Protein 9GFI (pdb70)

Solvent-accessible surface area: 11706 Å² total

B-factor: mean 52.16, std 15.86, range [26.27, 102.54]

Nearest PDB structures (foldseek):
  3a9e-assembly1_B  TM=9.955E-01  e=7.972E-33  Homo sapiens
  4jyi-assembly1_A  TM=9.978E-01  e=1.926E-31  Homo sapiens
  4dm6-assembly2_B  TM=9.983E-01  e=6.210E-31  Homo sapiens
  5m24-assembly1_A  TM=9.907E-01  e=6.820E-31  Homo sapiens
  1fcx-assembly1_A  TM=9.911E-01  e=6.767E-30  Homo sapiens

Organism: Homo sapiens (NCBI:txid9606)

Structure (mmCIF, N/CA/C/O backbone):
data_9GFI
#
_entry.id   9GFI
#
_cell.length_a   87.51
_cell.length_b   62.06
_cell.length_c   49.35
_cell.angle_alpha   90
_cell.angle_beta   105.57
_cell.angle_gamma   90
#
_symmetry.space_group_name_H-M   'C 1 2 1'
#
loop_
_entity.id
_entity.type
_entity.pdbx_description
1 polymer 'Retinoic acid receptor alpha'
2 polymer 'Stapled peptide-like ligand'
3 non-polymer '4-{[(5,5,8,8-tetramethyl-5,6,7,8-tetrahydronaphthalen-2-yl)carbonyl]amino}benzoic acid'
4 water water
#
loop_
_atom_site.group_PDB
_atom_site.id
_atom_site.type_symbol
_atom_site.label_atom_id
_atom_site.label_alt_id
_atom_site.label_comp_id
_atom_site.label_asym_id
_atom_site.label_entity_id
_atom_site.label_seq_id
_atom_site.pdbx_PDB_ins_code
_atom_site.Cartn_x
_atom_site.Cartn_y
_atom_site.Cartn_z
_atom_site.occupancy
_atom_site.B_iso_or_equiv
_atom_site.auth_seq_id
_atom_site.auth_comp_id
_atom_site.auth_asym_id
_atom_site.auth_atom_id
_atom_site.pdbx_PDB_model_num
ATOM 1 N N . LEU A 1 1 ? 30.775 26.167 14.249 1 82.01 180 LEU A N 1
ATOM 2 C CA . LEU A 1 1 ? 30.879 27.482 14.877 1 82.54 180 LEU A CA 1
ATOM 3 C C . LEU A 1 1 ? 29.539 28.015 15.381 1 82.57 180 LEU A C 1
ATOM 4 O O . LEU A 1 1 ? 29.504 28.766 16.353 1 82.79 180 LEU A O 1
ATOM 9 N N . THR A 1 2 ? 28.439 27.627 14.736 1 82.15 181 THR A N 1
ATOM 10 C CA . THR A 1 2 ? 27.098 28.043 15.168 1 82.17 181 THR A CA 1
ATOM 11 C C . THR A 1 2 ? 26.744 27.272 16.468 1 82.01 181 THR A C 1
ATOM 12 O O . THR A 1 2 ? 27.176 26.13 16.641 1 82.42 181 THR A O 1
ATOM 16 N N . PRO A 1 3 ? 26.01 27.892 17.415 1 81.19 182 PRO A N 1
ATOM 17 C CA . PRO A 1 3 ? 25.702 27.193 18.676 1 80.14 182 PRO A CA 1
ATOM 18 C C . PRO A 1 3 ? 24.924 25.887 18.527 1 78.52 182 PRO A C 1
ATOM 19 O O . PRO A 1 3 ? 25.256 24.918 19.201 1 78.61 182 PRO A O 1
ATOM 23 N N . GLU A 1 4 ? 23.911 25.85 17.647 1 76.85 183 GLU A N 1
ATOM 24 C CA . GLU A 1 4 ? 23.097 24.649 17.44 1 75.62 183 GLU A CA 1
ATOM 25 C C . GLU A 1 4 ? 23.868 23.55 16.715 1 73.47 183 GLU A C 1
ATOM 26 O O . GLU A 1 4 ? 23.672 22.372 16.996 1 73.56 183 GLU A O 1
ATOM 32 N N . VAL A 1 5 ? 24.732 23.936 15.775 1 71.42 184 VAL A N 1
ATOM 33 C CA . VAL A 1 5 ? 25.527 22.99 15.008 1 69.83 184 VAL A CA 1
ATOM 34 C C . VAL A 1 5 ? 26.571 22.319 15.904 1 68.32 184 VAL A C 1
ATOM 35 O O . VAL A 1 5 ? 26.723 21.1 15.86 1 68.59 184 VAL A O 1
ATOM 39 N N . GLY A 1 6 ? 27.241 23.105 16.732 1 66.62 185 GLY A N 1
ATOM 40 C CA . GLY A 1 6 ? 28.249 22.588 17.646 1 65.64 185 GLY A CA 1
ATOM 41 C C . GLY A 1 6 ? 27.711 21.558 18.62 1 64.49 185 GLY A C 1
ATOM 42 O O . GLY A 1 6 ? 28.393 20.582 18.931 1 64.77 185 GLY A O 1
ATOM 43 N N . GLU A 1 7 ? 26.478 21.757 19.098 1 63.18 186 GLU A N 1
ATOM 44 C CA . GLU A 1 7 ? 25.847 20.83 20.029 1 62.44 186 GLU A CA 1
ATOM 45 C C . GLU A 1 7 ? 25.474 19.535 19.325 1 60.6 186 GLU A C 1
ATOM 46 O O . GLU A 1 7 ? 25.587 18.468 19.927 1 60.51 186 GLU A O 1
ATOM 52 N N . LEU A 1 8 ? 24.986 19.624 18.067 1 58.83 187 LEU A N 1
ATOM 53 C CA . LEU A 1 8 ? 24.586 18.433 17.318 1 57.3 187 LEU A CA 1
ATOM 54 C C . LEU A 1 8 ? 25.8 17.563 17.05 1 56.02 187 LEU A C 1
ATOM 55 O O . LEU A 1 8 ? 25.743 16.36 17.282 1 55.69 187 LEU A O 1
ATOM 60 N N . ILE A 1 9 ? 26.912 18.192 16.633 1 55.14 188 ILE A N 1
ATOM 61 C CA . ILE A 1 9 ? 28.191 17.541 16.371 1 54.83 188 ILE A CA 1
ATOM 62 C C . ILE A 1 9 ? 28.709 16.853 17.634 1 53.59 188 ILE A C 1
ATOM 63 O O . ILE A 1 9 ? 29.121 15.698 17.578 1 53.52 188 ILE A O 1
ATOM 68 N N . GLU A 1 10 ? 28.668 17.555 18.766 1 52.64 189 GLU A N 1
ATOM 69 C CA . GLU A 1 10 ? 29.123 17.018 20.044 1 52.49 189 GLU A CA 1
ATOM 70 C C . GLU A 1 10 ? 28.309 15.798 20.47 1 50.5 189 GLU A C 1
ATOM 71 O O . GLU A 1 10 ? 28.881 14.818 20.94 1 50.54 189 GLU A O 1
ATOM 77 N N . LYS A 1 11 ? 26.989 15.859 20.298 1 48.82 190 LYS A N 1
ATOM 78 C CA . LYS A 1 11 ? 26.077 14.774 20.631 1 47.83 190 LYS A CA 1
ATOM 79 C C . LYS A 1 11 ? 26.321 13.521 19.788 1 46.29 190 LYS A C 1
ATOM 80 O O . LYS A 1 11 ? 26.284 12.417 20.324 1 46.23 190 LYS A O 1
ATOM 86 N N . VAL A 1 12 ? 26.534 13.683 18.481 1 45.02 191 VAL A N 1
ATOM 87 C CA . VAL A 1 12 ? 26.744 12.555 17.599 1 44.88 191 VAL A CA 1
ATOM 88 C C . VAL A 1 12 ? 28.147 11.968 17.781 1 45.13 191 VAL A C 1
ATOM 89 O O . VAL A 1 12 ? 28.301 10.744 17.828 1 44.77 191 VAL A O 1
ATOM 93 N N . ARG A 1 13 ? 29.166 12.824 17.985 1 45.28 192 ARG A N 1
ATOM 94 C CA . ARG A 1 13 ? 30.531 12.339 18.219 1 45.84 192 ARG A CA 1
ATOM 95 C C . ARG A 1 13 ? 30.557 11.501 19.504 1 45.93 192 ARG A C 1
ATOM 96 O O . ARG A 1 13 ? 31.077 10.398 19.495 1 45.98 192 ARG A O 1
ATOM 104 N N . LYS A 1 14 ? 29.897 11.994 20.554 1 45.81 193 LYS A N 1
ATOM 105 C CA . LYS A 1 14 ? 29.774 11.345 21.859 1 46 193 LYS A CA 1
ATOM 106 C C . LYS A 1 14 ? 28.999 10.04 21.739 1 44.11 193 LYS A C 1
ATOM 107 O O . LYS A 1 14 ? 29.396 9.046 22.327 1 44.27 193 LYS A O 1
ATOM 113 N N . ALA A 1 15 ? 27.925 10.028 20.95 1 42.54 194 ALA A N 1
ATOM 114 C CA . ALA A 1 15 ? 27.131 8.809 20.745 1 41.55 194 ALA A CA 1
ATOM 115 C C . ALA A 1 15 ? 27.992 7.697 20.096 1 40.11 194 ALA A C 1
ATOM 116 O O . ALA A 1 15 ? 27.914 6.539 20.505 1 40.25 194 ALA A O 1
ATOM 118 N N . HIS A 1 16 ? 28.789 8.055 19.085 1 38.24 195 HIS A N 1
ATOM 119 C CA . HIS A 1 16 ? 29.632 7.109 18.385 1 37.72 195 HIS A CA 1
ATOM 120 C C . HIS A 1 16 ? 30.761 6.633 19.3 1 38.21 195 HIS A C 1
ATOM 121 O O . HIS A 1 16 ? 30.942 5.438 19.48 1 38.24 195 HIS A O 1
ATOM 128 N N . GLN A 1 17 ? 31.486 7.566 19.899 1 38.25 196 GLN A N 1
ATOM 129 C CA . GLN A 1 17 ? 32.593 7.281 20.779 1 39.48 196 GLN A CA 1
ATOM 130 C C . GLN A 1 17 ? 32.183 6.364 21.937 1 38.42 196 GLN A C 1
ATOM 131 O O . GLN A 1 17 ? 32.862 5.379 22.188 1 38.93 196 GLN A O 1
ATOM 137 N N . GLU A 1 18 ? 31.033 6.612 22.554 1 37.51 197 GLU A N 1
ATOM 138 C CA . GLU A 1 18 ? 30.576 5.812 23.691 1 37.59 197 GLU A CA 1
ATOM 139 C C . GLU A 1 18 ? 29.995 4.453 23.335 1 36.85 197 GLU A C 1
ATOM 140 O O . GLU A 1 18 ? 29.752 3.653 24.233 1 37.29 197 GLU A O 1
ATOM 146 N N . THR A 1 19 ? 29.785 4.168 22.046 1 35.36 198 THR A N 1
ATOM 147 C CA . THR A 1 19 ? 29.314 2.853 21.626 1 34.2 198 THR A CA 1
ATOM 148 C C . THR A 1 19 ? 30.34 2.153 20.709 1 33.08 198 THR A C 1
ATOM 149 O O . THR A 1 19 ? 30.035 1.099 20.173 1 32.56 198 THR A O 1
ATOM 153 N N . PHE A 1 20 ? 31.529 2.729 20.504 1 33.34 199 PHE A N 1
ATOM 154 C CA . PHE A 1 20 ? 32.506 2.181 19.57 1 33.65 199 PHE A CA 1
ATOM 155 C C . PHE A 1 20 ? 33.909 2.282 20.106 1 34.39 199 PHE A C 1
ATOM 156 O O . PHE A 1 20 ? 34.485 3.362 20.034 1 35.35 199 PHE A O 1
ATOM 164 N N . PRO A 1 21 ? 34.515 1.184 20.607 1 34.21 200 PRO A N 1
ATOM 165 C CA . PRO A 1 21 ? 35.924 1.275 21.033 1 34.82 200 PRO A CA 1
ATOM 166 C C . PRO A 1 21 ? 36.857 1.389 19.818 1 35.46 200 PRO A C 1
ATOM 167 O O . PRO A 1 21 ? 36.624 0.743 18.794 1 36.33 200 PRO A O 1
ATOM 171 N N . ALA A 1 22 ? 37.856 2.273 19.884 1 35.33 201 ALA A N 1
ATOM 172 C CA . ALA A 1 22 ? 38.776 2.467 18.759 1 35.5 201 ALA A CA 1
ATOM 173 C C . ALA A 1 22 ? 39.82 1.356 18.707 1 35.73 201 ALA A C 1
ATOM 174 O O . ALA A 1 22 ? 40.133 0.757 19.725 1 35.25 201 ALA A O 1
ATOM 176 N N . LEU A 1 23 ? 40.373 1.089 17.518 1 36.28 202 LEU A N 1
ATOM 177 C CA . LEU A 1 23 ? 41.422 0.09 17.303 1 37.35 202 LEU A CA 1
ATOM 178 C C . LEU A 1 23 ? 42.602 0.288 18.298 1 37.66 202 LEU A C 1
ATOM 179 O O . LEU A 1 23 ? 43.059 -0.675 18.907 1 37.93 202 LEU A O 1
ATOM 184 N N . CYS A 1 24 ? 43.006 1.54 18.534 1 37.68 203 CYS A N 1
ATOM 185 C CA . CYS A 1 24 ? 44.11 1.867 19.447 1 38.07 203 CYS A CA 1
ATOM 186 C C . CYS A 1 24 ? 43.835 1.477 20.903 1 37.11 203 CYS A C 1
ATOM 187 O O . CYS A 1 24 ? 44.767 1.135 21.618 1 37.37 203 CYS A O 1
ATOM 190 N N . GLN A 1 25 ? 42.572 1.549 21.349 1 35.84 204 GLN A N 1
ATOM 191 C CA . GLN A 1 25 ? 42.193 1.192 22.712 1 35.21 204 GLN A CA 1
ATOM 192 C C . GLN A 1 25 ? 42.166 -0.334 22.947 1 35.33 204 GLN A C 1
ATOM 193 O O . GLN A 1 25 ? 42.195 -0.778 24.094 1 35.32 204 GLN A O 1
ATOM 199 N N . LEU A 1 26 ? 42.02 -1.126 21.884 1 35.04 205 LEU A N 1
ATOM 200 C CA . LEU A 1 26 ? 41.856 -2.574 22.003 1 34.95 205 LEU A CA 1
ATOM 201 C C . LEU A 1 26 ? 43.152 -3.36 21.957 1 34.9 205 LEU A C 1
ATOM 202 O O . LEU A 1 26 ? 44.108 -2.947 21.311 1 35.5 205 LEU A O 1
ATOM 207 N N . GLY A 1 27 ? 43.159 -4.51 22.615 1 34.41 206 GLY A N 1
ATOM 208 C CA . GLY A 1 27 ? 44.297 -5.418 22.62 1 34.5 206 GLY A CA 1
ATOM 209 C C . GLY A 1 27 ? 44.062 -6.496 21.59 1 35.38 206 GLY A C 1
ATOM 210 O O . GLY A 1 27 ? 43.261 -7.418 21.801 1 35.6 206 GLY A O 1
ATOM 211 N N . LYS A 1 28 ? 44.688 -6.319 20.423 1 35.66 207 LYS A N 1
ATOM 212 C CA . LYS A 1 28 ? 44.574 -7.216 19.281 1 36.03 207 LYS A CA 1
ATOM 213 C C . LYS A 1 28 ? 44.991 -8.641 19.615 1 36.66 207 LYS A C 1
ATOM 214 O O . LYS A 1 28 ? 45.982 -8.852 20.311 1 37.7 207 LYS A O 1
ATOM 220 N N . TYR A 1 29 ? 44.211 -9.61 19.171 1 35.76 208 TYR A N 1
ATOM 221 C CA . TYR A 1 29 ? 44.572 -11.015 19.334 1 36.06 208 TYR A CA 1
ATOM 222 C C . TYR A 1 29 ? 44.152 -11.759 18.086 1 37.76 208 TYR A C 1
ATOM 223 O O . TYR A 1 29 ? 43.133 -11.431 17.469 1 37.67 208 TYR A O 1
ATOM 232 N N . THR A 1 30 ? 44.942 -12.743 17.698 1 38.95 209 THR A N 1
ATOM 233 C CA . THR A 1 30 ? 44.664 -13.528 16.501 1 40.71 209 THR A CA 1
ATOM 234 C C . THR A 1 30 ? 44.16 -14.945 16.845 1 42.32 209 THR A C 1
ATOM 235 O O . THR A 1 30 ? 44.18 -15.368 18.006 1 42.62 209 THR A O 1
ATOM 239 N N . THR A 1 31 ? 43.658 -15.652 15.84 1 42.91 210 THR A N 1
ATOM 240 C CA . THR A 1 31 ? 43.232 -17.028 15.981 1 44.26 210 THR A CA 1
ATOM 241 C C . THR A 1 31 ? 43.865 -17.848 14.834 1 45.66 210 THR A C 1
ATOM 242 O O . THR A 1 31 ? 44.162 -17.304 13.768 1 45.09 210 THR A O 1
ATOM 246 N N . ASN A 1 32 ? 44.119 -19.136 15.068 1 47.22 211 ASN A N 1
ATOM 247 C CA . ASN A 1 32 ? 44.706 -19.997 14.031 1 49.22 211 ASN A CA 1
ATOM 248 C C . ASN A 1 32 ? 43.668 -20.627 13.086 1 51.07 211 ASN A C 1
ATOM 249 O O . ASN A 1 32 ? 44.065 -21.246 12.109 1 51.89 211 ASN A O 1
ATOM 254 N N . ASN A 1 33 ? 42.361 -20.477 13.38 1 51.93 212 ASN A N 1
ATOM 255 C CA . ASN A 1 33 ? 41.253 -21.038 12.602 1 53.37 212 ASN A CA 1
ATOM 256 C C . ASN A 1 33 ? 41.359 -20.663 11.139 1 54.14 212 ASN A C 1
ATOM 257 O O . ASN A 1 33 ? 41.215 -19.482 10.82 1 54.05 212 ASN A O 1
ATOM 262 N N . SER A 1 34 ? 41.651 -21.671 10.27 1 54.61 213 SER A N 1
ATOM 263 C CA . SER A 1 34 ? 41.809 -21.603 8.809 1 55.5 213 SER A CA 1
ATOM 264 C C . SER A 1 34 ? 42.39 -20.279 8.321 1 55.94 213 SER A C 1
ATOM 265 O O . SER A 1 34 ? 41.85 -19.651 7.404 1 56.19 213 SER A O 1
ATOM 268 N N . SER A 1 35 ? 43.462 -19.823 8.977 1 55.49 214 SER A N 1
ATOM 269 C CA . SER A 1 35 ? 44.064 -18.542 8.653 1 55.8 214 SER A CA 1
ATOM 270 C C . SER A 1 35 ? 44.749 -18.501 7.302 1 56.58 214 SER A C 1
ATOM 271 O O . SER A 1 35 ? 44.967 -17.415 6.754 1 56.62 214 SER A O 1
ATOM 274 N N . GLU A 1 36 ? 45.129 -19.67 6.768 1 57 215 GLU A N 1
ATOM 275 C CA . GLU A 1 36 ? 45.855 -19.723 5.508 1 57.3 215 GLU A CA 1
ATOM 276 C C . GLU A 1 36 ? 45.074 -20.342 4.378 1 57.32 215 GLU A C 1
ATOM 277 O O . GLU A 1 36 ? 45.365 -20.031 3.225 1 57.65 215 GLU A O 1
ATOM 283 N N . GLN A 1 37 ? 44.102 -21.208 4.68 1 57.06 216 GLN A N 1
ATOM 284 C CA . GLN A 1 37 ? 43.321 -21.831 3.621 1 57.67 216 GLN A CA 1
ATOM 285 C C . GLN A 1 37 ? 41.919 -21.222 3.494 1 57.82 216 GLN A C 1
ATOM 286 O O . GLN A 1 37 ? 41.231 -20.996 4.494 1 57.92 216 GLN A O 1
ATOM 292 N N . ARG A 1 38 ? 41.518 -20.92 2.256 1 57.31 217 ARG A N 1
ATOM 293 C CA . ARG A 1 38 ? 40.189 -20.4 1.989 1 57.12 217 ARG A CA 1
ATOM 294 C C . ARG A 1 38 ? 39.208 -21.558 1.926 1 56.52 217 ARG A C 1
ATOM 295 O O . ARG A 1 38 ? 39.45 -22.549 1.256 1 56.37 217 ARG A O 1
ATOM 303 N N . VAL A 1 39 ? 38.164 -21.478 2.718 1 56.25 218 VAL A N 1
ATOM 304 C CA . VAL A 1 39 ? 37.089 -22.462 2.759 1 56.96 218 VAL A CA 1
ATOM 305 C C . VAL A 1 39 ? 35.746 -21.733 2.566 1 57.56 218 VAL A C 1
ATOM 306 O O . VAL A 1 39 ? 35.698 -20.5 2.606 1 57.68 218 VAL A O 1
ATOM 310 N N . SER A 1 40 ? 34.668 -22.479 2.304 1 57.83 219 SER A N 1
ATOM 311 C CA . SER A 1 40 ? 33.355 -21.88 2.102 1 58.32 219 SER A CA 1
ATOM 312 C C . SER A 1 40 ? 32.881 -21.24 3.401 1 58.47 219 SER A C 1
ATOM 313 O O . SER A 1 40 ? 32.345 -20.13 3.372 1 58.4 219 SER A O 1
ATOM 316 N N . LEU A 1 41 ? 33.117 -21.924 4.542 1 58.45 220 LEU A N 1
ATOM 317 C CA . LEU A 1 41 ? 32.724 -21.435 5.856 1 58.61 220 LEU A CA 1
ATOM 318 C C . LEU A 1 41 ? 33.431 -22.164 7.013 1 58.84 220 LEU A C 1
ATOM 319 O O . LEU A 1 41 ? 33.256 -23.368 7.179 1 59.44 220 LEU A O 1
ATOM 324 N N . ASP A 1 42 ? 34.171 -21.424 7.856 1 58 221 ASP A N 1
ATOM 325 C CA . ASP A 1 42 ? 34.797 -21.993 9.046 1 57.37 221 ASP A CA 1
ATOM 326 C C . ASP A 1 42 ? 33.783 -21.833 10.186 1 56.66 221 ASP A C 1
ATOM 327 O O . ASP A 1 42 ? 33.423 -20.708 10.532 1 56.5 221 ASP A O 1
ATOM 332 N N . ILE A 1 43 ? 33.303 -22.957 10.74 1 55.83 222 ILE A N 1
ATOM 333 C CA . ILE A 1 43 ? 32.29 -22.951 11.787 1 55.91 222 ILE A CA 1
ATOM 334 C C . ILE A 1 43 ? 32.729 -22.18 13.043 1 55.21 222 ILE A C 1
ATOM 335 O O . ILE A 1 43 ? 31.945 -21.388 13.571 1 55.23 222 ILE A O 1
ATOM 340 N N . ASP A 1 44 ? 33.967 -22.393 13.506 1 53.97 223 ASP A N 1
ATOM 341 C CA . ASP A 1 44 ? 34.454 -21.709 14.696 1 53.2 223 ASP A CA 1
ATOM 342 C C . ASP A 1 44 ? 34.584 -20.211 14.475 1 50.81 223 ASP A C 1
ATOM 343 O O . ASP A 1 44 ? 34.308 -19.439 15.388 1 51.1 223 ASP A O 1
ATOM 348 N N . LEU A 1 45 ? 34.926 -19.795 13.255 1 48.47 224 LEU A N 1
ATOM 349 C CA . LEU A 1 45 ? 35.008 -18.379 12.925 1 47.19 224 LEU A CA 1
ATOM 350 C C . LEU A 1 45 ? 33.589 -17.796 12.879 1 45.27 224 LEU A C 1
ATOM 351 O O . LEU A 1 45 ? 33.346 -16.759 13.477 1 44.71 224 LEU A O 1
ATOM 356 N N . TRP A 1 46 ? 32.659 -18.484 12.208 1 44.25 225 TRP A N 1
ATOM 357 C CA . TRP A 1 46 ? 31.255 -18.085 12.132 1 43.86 225 TRP A CA 1
ATOM 358 C C . TRP A 1 46 ? 30.619 -17.859 13.521 1 43.18 225 TRP A C 1
ATOM 359 O O . TRP A 1 46 ? 29.927 -16.879 13.679 1 42.73 225 TRP A O 1
ATOM 370 N N . ASP A 1 47 ? 30.822 -18.753 14.502 1 43.3 226 ASP A N 1
ATOM 371 C CA . ASP A 1 47 ? 30.251 -18.579 15.841 1 44.02 226 ASP A CA 1
ATOM 372 C C . ASP A 1 47 ? 30.784 -17.322 16.535 1 42.32 226 ASP A C 1
ATOM 373 O O . ASP A 1 47 ? 30.033 -16.657 17.261 1 42.42 226 ASP A O 1
ATOM 378 N N . LYS A 1 48 ? 32.088 -17.035 16.36 1 40.16 227 LYS A N 1
ATOM 379 C CA . LYS A 1 48 ? 32.696 -15.85 16.948 1 38.8 227 LYS A CA 1
ATOM 380 C C . LYS A 1 48 ? 32.201 -14.589 16.241 1 36.55 227 LYS A C 1
ATOM 381 O O . LYS A 1 48 ? 31.861 -13.607 16.898 1 36.14 227 LYS A O 1
ATOM 387 N N . PHE A 1 49 ? 32.102 -14.644 14.916 1 34.68 228 PHE A N 1
ATOM 388 C CA . PHE A 1 49 ? 31.697 -13.516 14.118 1 34.52 228 PHE A CA 1
ATOM 389 C C . PHE A 1 49 ? 30.208 -13.195 14.276 1 34.58 228 PHE A C 1
ATOM 390 O O . PHE A 1 49 ? 29.835 -12.027 14.302 1 34.16 228 PHE A O 1
ATOM 398 N N . SER A 1 50 ? 29.383 -14.215 14.422 1 34.98 229 SER A N 1
ATOM 399 C CA . SER A 1 50 ? 27.946 -14.053 14.6 1 36.13 229 SER A CA 1
ATOM 400 C C . SER A 1 50 ? 27.65 -13.485 15.977 1 36.24 229 SER A C 1
ATOM 401 O O . SER A 1 50 ? 26.811 -12.597 16.097 1 36.44 229 SER A O 1
ATOM 404 N N . GLU A 1 51 ? 28.385 -13.93 17.004 1 36.16 230 GLU A N 1
ATOM 405 C CA . GLU A 1 51 ? 28.217 -13.409 18.354 1 36.35 230 GLU A CA 1
ATOM 406 C C . GLU A 1 51 ? 28.709 -11.954 18.437 1 34.94 230 GLU A C 1
ATOM 407 O O . GLU A 1 51 ? 28.065 -11.124 19.089 1 35.52 230 GLU A O 1
ATOM 413 N N . LEU A 1 52 ? 29.834 -11.649 17.788 1 32.6 231 LEU A N 1
ATOM 414 C CA . LEU A 1 52 ? 30.349 -10.279 17.784 1 30.89 231 LEU A CA 1
ATOM 415 C C . LEU A 1 52 ? 29.396 -9.335 17.051 1 30.37 231 LEU A C 1
ATOM 416 O O . LEU A 1 52 ? 29.25 -8.195 17.469 1 31.01 231 LEU A O 1
ATOM 421 N N . SER A 1 53 ? 28.729 -9.812 15.991 1 29.07 232 SER A N 1
ATOM 422 C CA . SER A 1 53 ? 27.781 -9.011 15.221 1 29.9 232 SER A CA 1
ATOM 423 C C . SER A 1 53 ? 26.547 -8.72 16.069 1 30.8 232 SER A C 1
ATOM 424 O O . SER A 1 53 ? 26.038 -7.6 16.017 1 31 232 SER A O 1
ATOM 427 N N . THR A 1 54 ? 26.078 -9.717 16.849 1 30.78 233 THR A N 1
ATOM 428 C CA . THR A 1 54 ? 24.961 -9.561 17.756 1 32.71 233 THR A CA 1
ATOM 429 C C . THR A 1 54 ? 25.227 -8.445 18.78 1 33.32 233 THR A C 1
ATOM 430 O O . THR A 1 54 ? 24.391 -7.546 18.965 1 33.86 233 THR A O 1
ATOM 434 N N . LYS A 1 55 ? 26.411 -8.451 19.373 1 32.84 234 LYS A N 1
ATOM 435 C CA . LYS A 1 55 ? 26.823 -7.418 20.321 1 33.09 234 LYS A CA 1
ATOM 436 C C . LYS A 1 55 ? 26.901 -6.059 19.62 1 32.84 234 LYS A C 1
ATOM 437 O O . LYS A 1 55 ? 26.531 -5.046 20.211 1 32.69 234 LYS A O 1
ATOM 443 N N . CYS A 1 56 ? 27.405 -6.03 18.379 1 32.5 235 CYS A N 1
ATOM 444 C CA . CYS A 1 56 ? 27.518 -4.79 17.635 1 32.97 235 CYS A CA 1
ATOM 445 C C . CYS A 1 56 ? 26.145 -4.228 17.235 1 32.15 235 CYS A C 1
ATOM 446 O O . CYS A 1 56 ? 25.962 -3.018 17.252 1 31.67 235 CYS A O 1
ATOM 449 N N . ILE A 1 57 ? 25.16 -5.099 16.985 1 31.91 236 ILE A N 1
ATOM 450 C CA . ILE A 1 57 ? 23.777 -4.662 16.724 1 32.18 236 ILE A CA 1
ATOM 451 C C . ILE A 1 57 ? 23.219 -3.961 17.963 1 31.76 236 ILE A C 1
ATOM 452 O O . ILE A 1 57 ? 22.681 -2.851 17.863 1 32.67 236 ILE A O 1
ATOM 457 N N . ILE A 1 58 ? 23.476 -4.523 19.144 1 30.66 237 ILE A N 1
ATOM 458 C CA . ILE A 1 58 ? 23.054 -3.905 20.389 1 30.64 237 ILE A CA 1
ATOM 459 C C . ILE A 1 58 ? 23.682 -2.5 20.549 1 30.54 237 ILE A C 1
ATOM 460 O O . ILE A 1 58 ? 22.969 -1.532 20.827 1 30.95 237 ILE A O 1
ATOM 465 N N . LYS A 1 59 ? 24.981 -2.376 20.284 1 29.46 238 LYS A N 1
ATOM 466 C CA . LYS A 1 59 ? 25.64 -1.083 20.34 1 29.3 238 LYS A CA 1
ATOM 467 C C . LYS A 1 59 ? 25.055 -0.075 19.296 1 29.86 238 LYS A C 1
ATOM 468 O O . LYS A 1 59 ? 24.907 1.101 19.613 1 30.5 238 LYS A O 1
ATOM 474 N N . THR A 1 60 ? 24.751 -0.52 18.078 1 29.21 239 THR A N 1
ATOM 475 C CA . THR A 1 60 ? 24.175 0.343 17.053 1 30.41 239 THR A CA 1
ATOM 476 C C . THR A 1 60 ? 22.8 0.873 17.473 1 31.63 239 THR A C 1
ATOM 477 O O . THR A 1 60 ? 22.519 2.053 17.253 1 31.62 239 THR A O 1
ATOM 481 N N . VAL A 1 61 ? 21.963 0.02 18.111 1 32.38 240 VAL A N 1
ATOM 482 C CA . VAL A 1 61 ? 20.672 0.458 18.668 1 33.77 240 VAL A CA 1
ATOM 483 C C . VAL A 1 61 ? 20.916 1.525 19.8 1 34.84 240 VAL A C 1
ATOM 484 O O . VAL A 1 61 ? 20.267 2.569 19.784 1 35.05 240 VAL A O 1
ATOM 488 N N . GLU A 1 62 ? 21.911 1.313 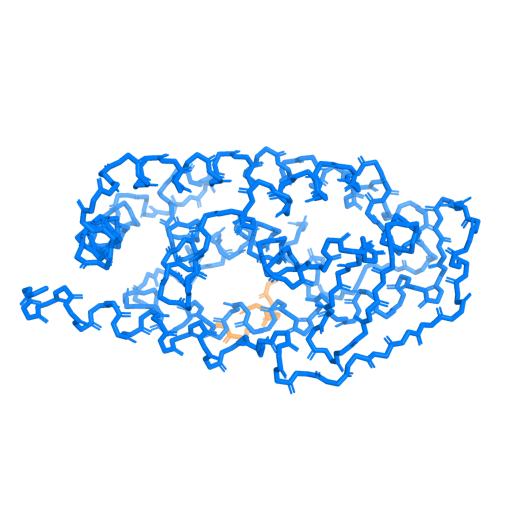20.698 1 34.9 241 GLU A N 1
ATOM 489 C CA . GLU A 1 62 ? 22.262 2.29 21.748 1 35.92 241 GLU A CA 1
ATOM 490 C C . GLU A 1 62 ? 22.698 3.631 21.123 1 36.19 241 GLU A C 1
ATOM 491 O O . GLU A 1 62 ? 22.382 4.711 21.65 1 36.68 241 GLU A O 1
ATOM 497 N N . PHE A 1 63 ? 23.475 3.549 20.041 1 35.58 242 PHE A N 1
ATOM 498 C CA . PHE A 1 63 ? 23.953 4.707 19.291 1 35.74 242 PHE A CA 1
ATOM 499 C C . PHE A 1 63 ? 22.746 5.479 18.719 1 36.43 242 PHE A C 1
ATOM 500 O O . PHE A 1 63 ? 22.67 6.693 18.893 1 37.03 242 PHE A O 1
ATOM 508 N N . ALA A 1 64 ? 21.799 4.765 18.078 1 35.99 243 ALA A N 1
ATOM 509 C CA . ALA A 1 64 ? 20.6 5.346 17.485 1 36.62 243 ALA A CA 1
ATOM 510 C C . ALA A 1 64 ? 19.735 6.094 18.508 1 37.41 243 ALA A C 1
ATOM 511 O O . ALA A 1 64 ? 19.29 7.206 18.237 1 37.15 243 ALA A O 1
ATOM 513 N N . LYS A 1 65 ? 19.557 5.518 19.696 1 37.91 244 LYS A N 1
ATOM 514 C CA . LYS A 1 65 ? 18.778 6.141 20.771 1 39.17 244 LYS A CA 1
ATOM 515 C C . LYS A 1 65 ? 19.379 7.439 21.296 1 40.7 244 LYS A C 1
ATOM 516 O O . LYS A 1 65 ? 18.658 8.237 21.892 1 41.06 244 LYS A O 1
ATOM 522 N N . GLN A 1 66 ? 20.683 7.672 21.064 1 41.16 245 GLN A N 1
ATOM 523 C CA . GLN A 1 66 ? 21.338 8.903 21.48 1 42.01 245 GLN A CA 1
ATOM 524 C C . GLN A 1 66 ? 21.319 9.996 20.398 1 43.2 245 GLN A C 1
ATOM 525 O O . GLN A 1 66 ? 21.696 11.137 20.688 1 43.78 245 GLN A O 1
ATOM 531 N N . LEU A 1 67 ? 20.942 9.651 19.144 1 43.25 246 LEU A N 1
ATOM 532 C CA . LEU A 1 67 ? 20.893 10.623 18.057 1 43.45 246 LEU A CA 1
ATOM 533 C C . LEU A 1 67 ? 19.671 11.506 18.27 1 45.42 246 LEU A C 1
ATOM 534 O O . LEU A 1 67 ? 18.594 10.991 18.525 1 45.89 246 LEU A O 1
ATOM 539 N N . PRO A 1 68 ? 19.821 12.837 18.218 1 46.62 247 PRO A N 1
ATOM 540 C CA . PRO A 1 68 ? 18.674 13.72 18.495 1 47.32 247 PRO A CA 1
ATOM 541 C C . PRO A 1 68 ? 17.42 13.479 17.65 1 47.48 247 PRO A C 1
ATOM 542 O O . PRO A 1 68 ? 17.488 13.376 16.428 1 48.41 247 PRO A O 1
ATOM 546 N N . GLY A 1 69 ? 16.28 13.356 18.318 1 46.47 248 GLY A N 1
ATOM 547 C CA . GLY A 1 69 ? 15.013 13.152 17.629 1 45.85 248 GLY A CA 1
ATOM 548 C C . GLY A 1 69 ? 14.714 11.725 17.222 1 44.97 248 GLY A C 1
ATOM 549 O O . GLY A 1 69 ? 13.56 11.419 16.906 1 45.09 248 GLY A O 1
ATOM 550 N N . PHE A 1 70 ? 15.722 10.825 17.241 1 43.74 249 PHE A N 1
ATOM 551 C CA . PHE A 1 70 ? 15.485 9.441 16.824 1 43.34 249 PHE A CA 1
ATO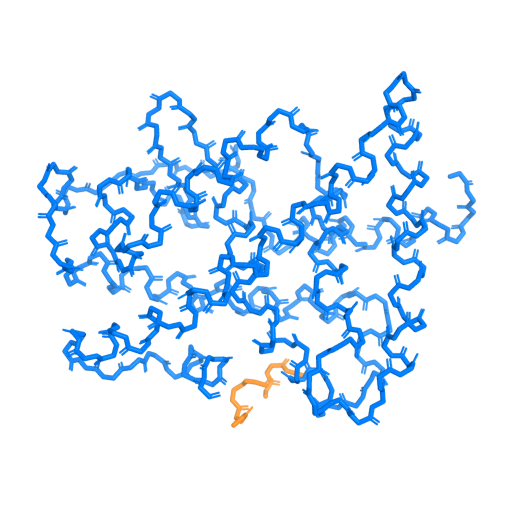M 552 C C . PHE A 1 70 ? 14.397 8.745 17.636 1 43.82 249 PHE A C 1
ATOM 553 O O . PHE A 1 70 ? 13.539 8.074 17.052 1 43.64 249 PHE A O 1
ATOM 561 N N . THR A 1 71 ? 14.449 8.868 18.978 1 44.05 250 THR A N 1
ATOM 562 C CA . THR A 1 71 ? 13.439 8.229 19.829 1 45.49 250 THR A CA 1
ATOM 563 C C . THR A 1 71 ? 12.074 8.915 19.775 1 46.49 250 THR A C 1
ATOM 564 O O . THR A 1 71 ? 11.116 8.338 20.283 1 46.78 250 THR A O 1
ATOM 568 N N . THR A 1 72 ? 11.968 10.106 19.13 1 47.04 251 THR A N 1
ATOM 569 C CA . THR A 1 72 ? 10.694 10.805 18.946 1 48.16 251 THR A CA 1
ATOM 570 C C . THR A 1 72 ? 9.931 10.295 17.715 1 48.34 251 THR A C 1
ATOM 571 O O . THR A 1 72 ? 8.75 10.599 17.584 1 49.23 251 THR A O 1
ATOM 575 N N . LEU A 1 73 ? 10.586 9.551 16.804 1 47.25 252 LEU A N 1
ATOM 576 C CA . LEU A 1 73 ? 9.891 8.959 15.659 1 46.73 252 LEU A CA 1
ATOM 577 C C . LEU A 1 73 ? 9.005 7.817 16.185 1 46.47 252 LEU A C 1
ATOM 578 O O . LEU A 1 73 ? 9.136 7.433 17.352 1 46.62 252 LEU A O 1
ATOM 583 N N . THR A 1 74 ? 8.113 7.261 15.341 1 46.29 253 THR A N 1
ATOM 584 C CA . THR A 1 74 ? 7.304 6.123 15.79 1 46.6 253 THR A CA 1
ATOM 585 C C . THR A 1 74 ? 8.212 4.905 15.991 1 46.62 253 THR A C 1
ATOM 586 O O . THR A 1 74 ? 9.268 4.821 15.361 1 46.6 253 THR A O 1
ATOM 590 N N . ILE A 1 75 ? 7.809 3.964 16.858 1 46.61 254 ILE A N 1
ATOM 591 C CA . ILE A 1 75 ? 8.551 2.726 17.1 1 47.28 254 ILE A CA 1
ATOM 592 C C . ILE A 1 75 ? 8.676 1.938 15.8 1 46.83 254 ILE A C 1
ATOM 593 O O . ILE A 1 75 ? 9.753 1.414 15.508 1 46.75 254 ILE A O 1
ATOM 598 N N . ALA A 1 76 ? 7.604 1.933 14.989 1 45.87 255 ALA A N 1
ATOM 599 C CA . ALA A 1 76 ? 7.606 1.302 13.684 1 45.84 255 ALA A CA 1
ATOM 600 C C . ALA A 1 76 ? 8.714 1.892 12.775 1 44.6 255 ALA A C 1
ATOM 601 O O . ALA A 1 76 ? 9.453 1.135 12.146 1 44.51 255 ALA A O 1
ATOM 603 N N . ASP A 1 77 ? 8.855 3.23 12.737 1 43.27 256 ASP A N 1
ATOM 604 C CA . ASP A 1 77 ? 9.877 3.86 11.908 1 42.58 256 ASP A CA 1
ATOM 605 C C . ASP A 1 77 ? 11.288 3.687 12.471 1 41.14 256 ASP A C 1
ATOM 606 O O . ASP A 1 77 ? 12.222 3.546 11.687 1 41.13 256 ASP A O 1
ATOM 611 N N . GLN A 1 78 ? 11.451 3.612 13.807 1 39.5 257 GLN A N 1
ATOM 612 C CA . GLN A 1 78 ? 12.775 3.359 14.395 1 38.38 257 GLN A CA 1
ATOM 613 C C . GLN A 1 78 ? 13.256 1.967 13.967 1 37.96 257 GLN A C 1
ATOM 614 O O . GLN A 1 78 ? 14.399 1.82 13.541 1 37.74 257 GLN A O 1
ATOM 620 N N . ILE A 1 79 ? 12.345 0.975 14.019 1 37.26 258 ILE A N 1
ATOM 621 C CA . ILE A 1 79 ? 12.59 -0.407 13.642 1 37.82 258 ILE A CA 1
ATOM 622 C C . ILE A 1 79 ? 12.916 -0.512 12.157 1 38.23 258 ILE A C 1
ATOM 623 O O . ILE A 1 79 ? 13.858 -1.224 11.785 1 38.87 258 ILE A O 1
ATOM 628 N N . THR A 1 80 ? 12.166 0.222 11.312 1 37.18 259 THR A N 1
ATOM 629 C CA . THR A 1 80 ? 12.391 0.211 9.872 1 36.85 259 THR A CA 1
ATOM 630 C C . THR A 1 80 ? 13.74 0.803 9.53 1 36.07 259 THR A C 1
ATOM 631 O O . THR A 1 80 ? 14.438 0.246 8.678 1 36.23 259 THR A O 1
ATOM 635 N N . LEU A 1 81 ? 14.131 1.898 10.206 1 34.86 260 LEU A N 1
ATOM 636 C CA . LEU A 1 81 ? 15.413 2.534 9.965 1 34.76 260 LEU A CA 1
ATOM 637 C C . LEU A 1 81 ? 16.602 1.65 10.425 1 35.49 260 LEU A C 1
ATOM 638 O O . LEU A 1 81 ? 17.616 1.562 9.721 1 35.11 260 LEU A O 1
ATOM 643 N N . LEU A 1 82 ? 16.473 1.032 11.618 1 35.17 261 LEU A N 1
ATOM 644 C CA . LEU A 1 82 ? 17.535 0.228 12.178 1 35.62 261 LEU A CA 1
ATOM 645 C C . LEU A 1 82 ? 17.787 -1 11.337 1 36.21 261 LEU A C 1
ATOM 646 O O . LEU A 1 82 ? 18.94 -1.282 11.031 1 35.54 261 LEU A O 1
ATOM 651 N N . LYS A 1 83 ? 16.723 -1.638 10.846 1 36.76 262 LYS A N 1
ATOM 652 C CA . LYS A 1 83 ? 16.849 -2.809 9.968 1 37.56 262 LYS A CA 1
ATOM 653 C C . LYS A 1 83 ? 17.438 -2.453 8.586 1 38.23 262 LYS A C 1
ATOM 654 O O . LYS A 1 83 ? 18.282 -3.191 8.066 1 38.69 262 LYS A O 1
ATOM 660 N N . ALA A 1 84 ? 17.035 -1.31 8.025 1 37.58 263 ALA A N 1
ATOM 661 C CA . ALA A 1 84 ? 17.574 -0.886 6.741 1 37.96 263 ALA A CA 1
ATOM 662 C C . ALA A 1 84 ? 19.06 -0.482 6.812 1 37.45 263 ALA A C 1
ATOM 663 O O . ALA A 1 84 ? 19.782 -0.688 5.851 1 38.02 263 ALA A O 1
ATOM 665 N N . ALA A 1 85 ? 19.501 0.102 7.914 1 36.92 264 ALA A N 1
ATOM 666 C CA . ALA A 1 85 ? 20.883 0.562 8.068 1 37.06 264 ALA A CA 1
ATOM 667 C C . ALA A 1 85 ? 21.804 -0.404 8.809 1 37.4 264 ALA A C 1
ATOM 668 O O . ALA A 1 85 ? 22.996 -0.126 8.921 1 36.86 264 ALA A O 1
ATOM 670 N N . CYS A 1 86 ? 21.264 -1.501 9.337 1 37.99 265 CYS A N 1
ATOM 671 C CA . CYS A 1 86 ? 22.011 -2.476 10.123 1 39.37 265 CYS A CA 1
ATOM 672 C C . CYS A 1 86 ? 23.38 -2.881 9.513 1 39.49 265 CYS A C 1
ATOM 673 O O . CYS A 1 86 ? 24.413 -2.636 10.133 1 39.73 265 CYS A O 1
ATOM 676 N N . LEU A 1 87 ? 23.382 -3.481 8.307 1 39.33 266 LEU A N 1
ATOM 677 C CA . LEU A 1 87 ? 24.617 -3.915 7.667 1 39.94 266 LEU A CA 1
ATOM 678 C C . LEU A 1 87 ? 25.514 -2.759 7.312 1 39.53 266 LEU A C 1
ATOM 679 O O . LEU A 1 87 ? 26.722 -2.882 7.46 1 40.11 266 LEU A O 1
ATOM 684 N N . ASP A 1 88 ? 24.944 -1.615 6.907 1 38.3 267 ASP A N 1
ATOM 685 C CA . ASP A 1 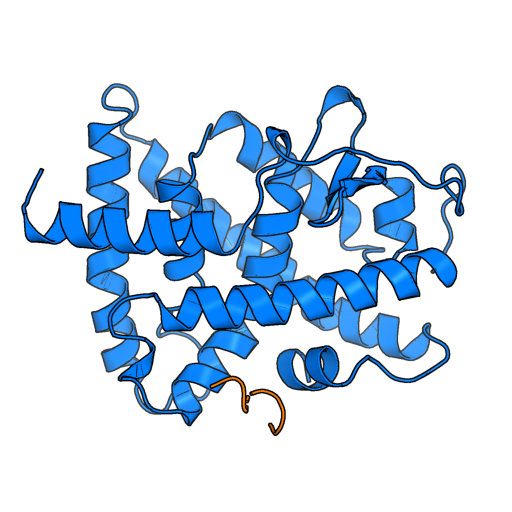88 ? 25.747 -0.44 6.571 1 37.73 267 ASP A CA 1
ATOM 686 C C . ASP A 1 88 ? 26.59 0.012 7.747 1 35.9 267 ASP A C 1
ATOM 687 O O . ASP A 1 88 ? 27.765 0.325 7.571 1 36.82 267 ASP A O 1
ATOM 692 N N . ILE A 1 89 ? 25.988 0.062 8.939 1 33.19 268 ILE A N 1
ATOM 693 C CA . ILE A 1 89 ? 26.687 0.516 10.133 1 32.06 268 ILE A CA 1
ATOM 694 C C . ILE A 1 89 ? 27.688 -0.527 10.642 1 30.54 268 ILE A C 1
ATOM 695 O O . ILE A 1 89 ? 28.793 -0.152 11.002 1 30.07 268 ILE A O 1
ATOM 700 N N . LEU A 1 90 ? 27.34 -1.834 10.601 1 30.2 269 LEU A N 1
ATOM 701 C CA . LEU A 1 90 ? 28.299 -2.857 11.039 1 30.99 269 LEU A CA 1
ATOM 702 C C . LEU A 1 90 ? 29.505 -2.855 10.104 1 30.48 269 LEU A C 1
ATOM 703 O O . LEU A 1 90 ? 30.621 -2.95 10.571 1 30.07 269 LEU A O 1
ATOM 708 N N . ILE A 1 91 ? 29.277 -2.695 8.782 1 31.02 270 ILE A N 1
ATOM 709 C CA . ILE A 1 91 ? 30.368 -2.707 7.803 1 31.67 270 ILE A CA 1
ATOM 710 C C . ILE A 1 91 ? 31.254 -1.485 7.961 1 32.08 270 ILE A C 1
ATOM 711 O O . ILE A 1 91 ? 32.467 -1.642 7.995 1 33.16 270 ILE A O 1
ATOM 716 N N . LEU A 1 92 ? 30.676 -0.299 8.155 1 31.49 271 LEU A N 1
ATOM 717 C CA . LEU A 1 92 ? 31.462 0.913 8.379 1 32.13 271 LEU A CA 1
ATOM 718 C C . LEU A 1 92 ? 32.308 0.779 9.654 1 32.84 271 LEU A C 1
ATOM 719 O O . LEU A 1 92 ? 33.485 1.165 9.659 1 33.65 271 LEU A O 1
ATOM 724 N N . ARG A 1 93 ? 31.737 0.164 10.705 1 32.25 272 ARG A N 1
ATOM 725 C CA . ARG A 1 93 ? 32.464 -0.051 11.96 1 31.69 272 ARG A CA 1
ATOM 726 C C . ARG A 1 93 ? 33.615 -1.039 11.802 1 30.42 272 ARG A C 1
ATOM 727 O O . ARG A 1 93 ? 34.727 -0.728 12.241 1 29.62 272 ARG A O 1
ATOM 735 N N . ILE A 1 94 ? 33.385 -2.199 11.141 1 29.94 273 ILE A N 1
ATOM 736 C CA . ILE A 1 94 ? 34.48 -3.159 10.982 1 30.24 273 ILE A CA 1
ATOM 737 C C . ILE A 1 94 ? 35.602 -2.573 10.078 1 31.03 273 ILE A C 1
ATOM 738 O O . ILE A 1 94 ? 36.794 -2.734 10.388 1 31.86 273 ILE A O 1
ATOM 743 N N . CYS A 1 95 ? 35.218 -1.784 9.061 1 30.9 274 CYS A N 1
ATOM 744 C CA . CYS A 1 95 ? 36.175 -1.166 8.16 1 32.41 274 CYS A CA 1
ATOM 745 C C . CYS A 1 95 ? 36.931 -0.01 8.783 1 33.4 274 CYS A C 1
ATOM 746 O O . CYS A 1 95 ? 38.054 0.251 8.368 1 34.37 274 CYS A O 1
ATOM 749 N N . THR A 1 96 ? 36.376 0.623 9.821 1 33.37 275 THR A N 1
ATOM 750 C CA . THR A 1 96 ? 37.092 1.653 10.554 1 33.93 275 THR A CA 1
ATOM 751 C C . THR A 1 96 ? 38.297 1.04 11.324 1 34.58 275 THR A C 1
ATOM 752 O O . THR A 1 96 ? 39.243 1.764 11.629 1 35.82 275 THR A O 1
ATOM 756 N N . ARG A 1 97 ? 38.291 -0.291 11.605 1 33.33 276 ARG A N 1
ATOM 757 C CA . ARG A 1 97 ? 39.411 -0.924 12.309 1 33.26 276 ARG A CA 1
ATOM 758 C C . ARG A 1 97 ? 40.289 -1.752 11.364 1 34.71 276 ARG A C 1
ATOM 759 O O . ARG A 1 97 ? 40.687 -2.88 11.692 1 34.48 276 ARG A O 1
ATOM 767 N N . TYR A 1 98 ? 40.571 -1.192 10.178 1 35.79 277 TYR A N 1
ATOM 768 C CA . TYR A 1 98 ? 41.388 -1.848 9.171 1 37.39 277 TYR A CA 1
ATOM 769 C C . TYR A 1 98 ? 42.875 -1.568 9.387 1 37.92 277 TYR A C 1
ATOM 770 O O . TYR A 1 98 ? 43.252 -0.448 9.734 1 37.54 277 TYR A O 1
ATOM 779 N N . THR A 1 99 ? 43.72 -2.593 9.232 1 38.99 278 THR A N 1
ATOM 780 C CA . THR A 1 99 ? 45.175 -2.429 9.362 1 40.42 278 THR A CA 1
ATOM 781 C C . THR A 1 99 ? 45.768 -2.816 8.013 1 41.47 278 THR A C 1
ATOM 782 O O . THR A 1 99 ? 45.788 -4 7.673 1 42.17 278 THR A O 1
ATOM 786 N N . PRO A 1 100 ? 46.153 -1.836 7.191 1 42.17 279 PRO A N 1
ATOM 787 C CA . PRO A 1 100 ? 46.612 -2.158 5.824 1 43.5 279 PRO A CA 1
ATOM 788 C C . PRO A 1 100 ? 47.818 -3.074 5.725 1 45.16 279 PRO A C 1
ATOM 789 O O . PRO A 1 100 ? 47.792 -4.02 4.934 1 45.39 279 PRO A O 1
ATOM 793 N N . GLU A 1 101 ? 48.822 -2.86 6.573 1 46.46 280 GLU A N 1
ATOM 794 C CA . GLU A 1 101 ? 50.051 -3.654 6.549 1 48.24 280 GLU A CA 1
ATOM 795 C C . GLU A 1 101 ? 49.802 -5.155 6.646 1 48.07 280 GLU A C 1
ATOM 796 O O . GLU A 1 101 ? 50.272 -5.896 5.78 1 48.19 280 GLU A O 1
ATOM 802 N N . GLN A 1 102 ? 48.981 -5.597 7.627 1 46.99 281 GLN A N 1
ATOM 803 C CA . GLN A 1 102 ? 48.669 -7.023 7.741 1 46.06 281 GLN A CA 1
ATOM 804 C C . GLN A 1 102 ? 47.386 -7.449 7.024 1 43.64 281 GLN A C 1
ATOM 805 O O . GLN A 1 102 ? 47.097 -8.653 6.977 1 43.7 281 GLN A O 1
ATOM 811 N N . ASP A 1 103 ? 46.637 -6.479 6.445 1 41.22 282 ASP A N 1
ATOM 812 C CA . ASP A 1 103 ? 45.395 -6.712 5.707 1 39.09 282 ASP A CA 1
ATOM 813 C C . ASP A 1 103 ? 44.365 -7.374 6.633 1 36.19 282 ASP A C 1
ATOM 814 O O . ASP A 1 103 ? 43.795 -8.421 6.326 1 34.9 282 ASP A O 1
ATOM 819 N N . THR A 1 104 ? 44.202 -6.794 7.811 1 35.27 283 THR A N 1
ATOM 820 C CA . THR A 1 104 ? 43.311 -7.36 8.831 1 34.17 283 THR A CA 1
ATOM 821 C C . THR A 1 104 ? 42.239 -6.4 9.27 1 33.12 283 THR A C 1
ATOM 822 O O . THR A 1 104 ? 42.439 -5.199 9.203 1 33.84 283 THR A O 1
ATOM 826 N N . MET A 1 105 ? 41.163 -6.914 9.87 1 32.5 284 MET A N 1
ATOM 827 C CA . MET A 1 105 ? 40.16 -6.076 10.5 1 31.46 284 MET A CA 1
ATOM 828 C C . MET A 1 105 ? 40.032 -6.491 11.968 1 30.12 284 MET A C 1
ATOM 829 O O . MET A 1 105 ? 40.141 -7.681 12.289 1 29.57 284 MET A O 1
ATOM 834 N N . THR A 1 106 ? 39.853 -5.516 12.869 1 29.18 285 THR A N 1
ATOM 835 C CA . THR A 1 106 ? 39.755 -5.844 14.29 1 28.94 285 THR A CA 1
ATOM 836 C C . THR A 1 106 ? 38.333 -5.621 14.813 1 28.87 285 THR A C 1
ATOM 837 O O . THR A 1 106 ? 37.808 -4.529 14.669 1 29.11 285 THR A O 1
ATOM 841 N N . PHE A 1 107 ? 37.734 -6.648 15.435 1 28.21 286 PHE A N 1
ATOM 842 C CA . PHE A 1 107 ? 36.426 -6.582 16.058 1 28.85 286 PHE A CA 1
ATOM 843 C C . PHE A 1 107 ? 36.499 -5.891 17.43 1 29.12 286 PHE A C 1
ATOM 844 O O . PHE A 1 107 ? 37.598 -5.607 17.931 1 28.4 286 PHE A O 1
ATOM 852 N N . SER A 1 108 ? 35.325 -5.564 18.011 1 29.2 287 SER A N 1
ATOM 853 C CA . SER A 1 108 ? 35.195 -4.837 19.266 1 30.61 287 SER A CA 1
ATOM 854 C C . SER A 1 108 ? 35.835 -5.516 20.489 1 30.62 287 SER A C 1
ATOM 855 O O . SER A 1 108 ? 36.079 -4.816 21.462 1 31.21 287 SER A O 1
ATOM 858 N N . ASP A 1 109 ? 36.038 -6.843 20.485 1 29.92 288 ASP A N 1
ATOM 859 C CA . ASP A 1 109 ? 36.749 -7.474 21.622 1 30.41 288 ASP A CA 1
ATOM 860 C C . ASP A 1 109 ? 38.263 -7.55 21.409 1 30.12 288 ASP A C 1
ATOM 861 O O . ASP A 1 109 ? 38.968 -8.015 22.29 1 31.2 288 ASP A O 1
ATOM 866 N N . GLY A 1 110 ? 38.755 -7.129 20.245 1 29.15 289 GLY A N 1
ATOM 867 C CA . GLY A 1 110 ? 40.166 -7.21 19.912 1 28.43 289 GLY A CA 1
ATOM 868 C C . GLY A 1 110 ? 40.498 -8.286 18.896 1 28.06 289 GLY A C 1
ATOM 869 O O . GLY A 1 110 ? 41.637 -8.35 18.452 1 28.87 289 GLY A O 1
ATOM 870 N N . LEU A 1 111 ? 39.553 -9.173 18.552 1 27.54 290 LEU A N 1
ATOM 871 C CA . LEU A 1 111 ? 39.761 -10.259 17.587 1 28.33 290 LEU A CA 1
ATOM 872 C C . LEU A 1 111 ? 40.138 -9.665 16.238 1 29.95 290 LEU A C 1
ATOM 873 O O . LEU A 1 111 ? 39.408 -8.846 15.708 1 30.39 290 LEU A O 1
ATOM 878 N N . THR A 1 112 ? 41.296 -10.027 15.731 1 30.2 291 THR A N 1
ATOM 879 C CA . THR A 1 112 ? 41.824 -9.473 14.525 1 31.98 291 THR A CA 1
ATOM 880 C C . THR A 1 112 ? 41.886 -10.574 13.496 1 33.45 291 THR A C 1
ATOM 881 O O . THR A 1 112 ? 42.587 -11.564 13.707 1 34.1 291 THR A O 1
ATOM 885 N N . LEU A 1 113 ? 41.123 -10.436 12.402 1 33.55 292 LEU A N 1
ATOM 886 C CA . LEU A 1 113 ? 41.098 -11.464 11.353 1 33.93 292 LEU A CA 1
ATOM 887 C C . LEU A 1 113 ? 41.712 -10.98 10.073 1 35.14 292 LEU A C 1
ATOM 888 O O . LEU A 1 113 ? 41.521 -9.818 9.696 1 35.44 292 LEU A O 1
ATOM 893 N N . ASN A 1 114 ? 42.449 -11.864 9.381 1 35.64 293 ASN A N 1
ATOM 894 C CA . ASN A 1 114 ? 43.017 -11.481 8.078 1 36.38 293 ASN A CA 1
ATOM 895 C C . ASN A 1 114 ? 41.969 -11.633 6.955 1 35.81 293 ASN A C 1
ATOM 896 O O . ASN A 1 114 ? 40.872 -12.187 7.191 1 35.72 293 ASN A O 1
ATOM 901 N N . ARG A 1 115 ? 42.307 -11.185 5.725 1 35.48 294 ARG A N 1
ATOM 902 C CA . ARG A 1 115 ? 41.399 -11.269 4.578 1 35.58 294 ARG A CA 1
ATOM 903 C C . ARG A 1 115 ? 40.808 -12.658 4.365 1 36.15 294 ARG A C 1
ATOM 904 O O . ARG A 1 115 ? 39.593 -12.802 4.194 1 36.8 294 ARG A O 1
ATOM 912 N N . THR A 1 116 ? 41.636 -13.685 4.497 1 35.65 295 THR A N 1
ATOM 913 C CA . THR A 1 116 ? 41.182 -15.067 4.339 1 35.92 295 THR A CA 1
ATOM 914 C C . THR A 1 116 ? 40.23 -15.47 5.443 1 35.26 295 THR A C 1
ATOM 915 O O . THR A 1 116 ? 39.271 -16.18 5.165 1 35.84 295 THR A O 1
ATOM 919 N N . GLN A 1 117 ? 40.487 -15.048 6.715 1 34.17 296 GLN A N 1
ATOM 920 C CA . GLN A 1 117 ? 39.605 -15.411 7.825 1 33.4 296 GLN A CA 1
ATOM 921 C C . GLN A 1 117 ? 38.277 -14.683 7.782 1 33.37 296 GLN A C 1
ATOM 922 O O . GLN A 1 117 ? 37.291 -15.27 8.156 1 32.88 296 GLN A O 1
ATOM 928 N N . MET A 1 118 ? 38.245 -13.424 7.338 1 34.16 297 MET A N 1
ATOM 929 C CA . MET A 1 118 ? 36.999 -12.66 7.165 1 35.43 297 MET A CA 1
ATOM 930 C C . MET A 1 118 ? 36.137 -13.368 6.109 1 37.3 297 MET A C 1
ATOM 931 O O . MET A 1 118 ? 34.93 -13.548 6.294 1 37.49 297 MET A O 1
ATOM 936 N N . HIS A 1 119 ? 36.781 -13.862 5.038 1 38.3 298 HIS A N 1
ATOM 937 C CA . HIS A 1 119 ? 36.126 -14.629 3.984 1 39.17 298 HIS A CA 1
ATOM 938 C C . HIS A 1 119 ? 35.505 -15.887 4.586 1 39.93 298 HIS A C 1
ATOM 939 O O . HIS A 1 119 ? 34.316 -16.122 4.406 1 40.17 298 HIS A O 1
ATOM 946 N N . ASN A 1 120 ? 36.292 -16.657 5.352 1 40.79 299 ASN A N 1
ATOM 947 C CA . ASN A 1 120 ? 35.853 -17.912 5.963 1 42.14 299 ASN A CA 1
ATOM 948 C C . ASN A 1 120 ? 34.86 -17.735 7.083 1 43.58 299 ASN A C 1
ATOM 949 O O . ASN A 1 120 ? 34.104 -18.66 7.367 1 44.54 299 ASN A O 1
ATOM 954 N N . ALA A 1 121 ? 34.875 -16.582 7.763 1 43.48 300 ALA A N 1
ATOM 955 C CA . ALA A 1 121 ? 33.932 -16.328 8.857 1 43.39 300 ALA A CA 1
ATOM 956 C C . ALA A 1 121 ? 32.495 -16.158 8.354 1 43.77 300 ALA A C 1
ATOM 957 O O . ALA A 1 121 ? 31.564 -16.399 9.111 1 44.36 300 ALA A O 1
ATOM 959 N N . GLY A 1 122 ? 32.317 -15.748 7.105 1 43.75 301 GLY A N 1
ATOM 960 C CA . GLY A 1 122 ? 30.984 -15.564 6.546 1 44.14 301 GLY A CA 1
ATOM 961 C C . GLY A 1 122 ? 30.877 -14.507 5.473 1 44.72 301 GLY A C 1
ATOM 962 O O . GLY A 1 122 ? 29.837 -14.423 4.82 1 46.09 301 GLY A O 1
ATOM 963 N N . PHE A 1 123 ? 31.912 -13.677 5.285 1 44.05 302 PHE A N 1
ATOM 964 C CA . PHE A 1 123 ? 31.855 -12.631 4.269 1 44.91 302 PHE A CA 1
ATOM 965 C C . PHE A 1 123 ? 31.805 -13.211 2.834 1 46.45 302 PHE A C 1
ATOM 966 O O . PHE A 1 123 ? 31.011 -12.742 2.013 1 46.81 302 PHE A O 1
ATOM 974 N N . GLY A 1 124 ? 32.625 -14.238 2.569 1 46.52 303 GLY A N 1
ATOM 975 C CA . GLY A 1 124 ? 32.679 -14.933 1.286 1 46.42 303 GLY A CA 1
ATOM 976 C C . GLY A 1 124 ? 32.908 -14.034 0.091 1 46.85 303 GLY A C 1
ATOM 977 O O . GLY A 1 124 ? 33.924 -13.343 0.001 1 47.02 303 GLY A O 1
ATOM 978 N N . PRO A 1 125 ? 31.922 -13.967 -0.822 1 46.9 304 PRO A N 1
ATOM 979 C CA . PRO A 1 125 ? 32.075 -13.095 -2.007 1 46.77 304 PRO A CA 1
ATOM 980 C C . PRO A 1 125 ? 32.102 -11.595 -1.696 1 47.27 304 PRO A C 1
ATOM 981 O O . PRO A 1 125 ? 32.587 -10.817 -2.523 1 47.26 304 PRO A O 1
ATOM 985 N N . LEU A 1 126 ? 31.583 -11.186 -0.512 1 47.16 305 LEU A N 1
ATOM 986 C CA . LEU A 1 126 ? 31.579 -9.785 -0.065 1 47.33 305 LEU A CA 1
ATOM 987 C C . LEU A 1 126 ? 32.974 -9.273 0.283 1 46.45 305 LEU A C 1
ATOM 988 O O . LEU A 1 126 ? 33.195 -8.065 0.272 1 47.06 305 LEU A O 1
ATOM 993 N N . THR A 1 127 ? 33.884 -10.176 0.667 1 44.92 306 THR A N 1
ATOM 994 C CA . THR A 1 127 ? 35.212 -9.872 1.188 1 43.34 306 THR A CA 1
ATOM 995 C C . THR A 1 127 ? 35.99 -8.775 0.45 1 43.28 306 THR A C 1
ATOM 996 O O . THR A 1 127 ? 36.341 -7.78 1.085 1 42.69 306 THR A O 1
ATOM 1000 N N . ASP A 1 128 ? 36.239 -8.905 -0.866 1 43.96 307 ASP A N 1
ATOM 1001 C CA . ASP A 1 128 ? 37.052 -7.906 -1.577 1 44.46 307 ASP A CA 1
ATOM 1002 C C . ASP A 1 128 ? 36.396 -6.547 -1.669 1 43.58 307 ASP A C 1
ATOM 1003 O O . ASP A 1 128 ? 37.103 -5.549 -1.645 1 43.84 307 ASP A O 1
ATOM 1008 N N . LEU A 1 129 ? 35.067 -6.486 -1.719 1 43.01 308 LEU A N 1
ATOM 1009 C CA . LEU A 1 129 ? 34.362 -5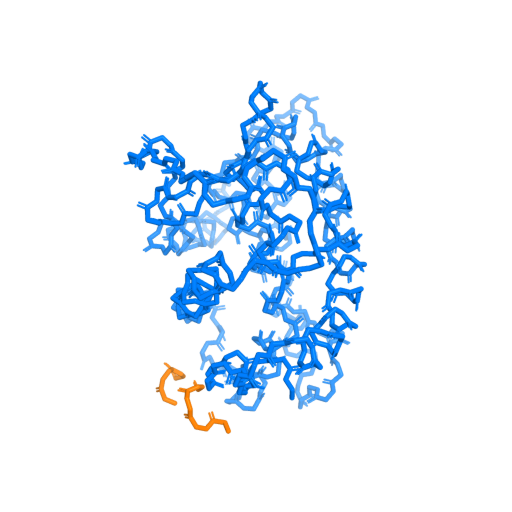.204 -1.737 1 42.95 308 LEU A CA 1
ATOM 1010 C C . LEU A 1 129 ? 34.469 -4.517 -0.359 1 40.89 308 LEU A C 1
ATOM 1011 O O . LEU A 1 129 ? 34.761 -3.326 -0.273 1 40.81 308 LEU A O 1
ATOM 1016 N N . VAL A 1 130 ? 34.34 -5.294 0.713 1 39.3 309 VAL A N 1
ATOM 1017 C CA . VAL A 1 130 ? 34.474 -4.768 2.073 1 38.44 309 VAL A CA 1
ATOM 1018 C C . VAL A 1 130 ? 35.896 -4.248 2.29 1 37.33 309 VAL A C 1
ATOM 1019 O O . VAL A 1 130 ? 36.076 -3.089 2.659 1 36.01 309 VAL A O 1
ATOM 1023 N N . PHE A 1 131 ? 36.907 -5.04 1.888 1 37.66 310 PHE A N 1
ATOM 1024 C CA . PHE A 1 131 ? 38.302 -4.605 2.019 1 37.74 310 PHE A CA 1
ATOM 1025 C C . PHE A 1 131 ? 38.663 -3.427 1.1 1 36.92 310 PHE A C 1
ATOM 1026 O O . PHE A 1 131 ? 39.407 -2.535 1.517 1 36.38 310 PHE A O 1
ATOM 1034 N N . ALA A 1 132 ? 38.071 -3.355 -0.101 1 37.47 311 ALA A N 1
ATOM 1035 C CA . ALA A 1 132 ? 38.311 -2.225 -1.002 1 38.67 311 ALA A CA 1
ATOM 1036 C C . ALA A 1 132 ? 37.735 -0.958 -0.368 1 39.72 311 ALA A C 1
ATOM 1037 O O . ALA A 1 132 ? 38.441 0.063 -0.283 1 40.02 311 ALA A O 1
ATOM 1039 N N . PHE A 1 133 ? 36.504 -1.059 0.196 1 39.78 312 PHE A N 1
ATOM 1040 C CA . PHE A 1 133 ? 35.868 0.053 0.898 1 40.15 312 PHE A CA 1
ATOM 1041 C C . PHE A 1 133 ? 36.737 0.516 2.069 1 39.65 312 PHE A C 1
ATOM 1042 O O . PHE A 1 133 ? 36.925 1.72 2.257 1 39.76 312 PHE A O 1
ATOM 1050 N N . ALA A 1 134 ? 37.304 -0.431 2.84 1 39.29 313 ALA A N 1
ATOM 1051 C CA . ALA A 1 134 ? 38.198 -0.076 3.945 1 40.06 313 ALA A CA 1
ATOM 1052 C C . ALA A 1 134 ? 39.413 0.732 3.443 1 41.8 313 ALA A C 1
ATOM 1053 O O . ALA A 1 134 ? 39.78 1.753 4.032 1 41.51 313 ALA A O 1
ATOM 1055 N N . ASN A 1 135 ? 39.994 0.312 2.32 1 43.76 314 ASN A N 1
ATOM 1056 C CA . ASN A 1 135 ? 41.118 1.044 1.737 1 45.58 314 ASN A CA 1
ATOM 1057 C C . ASN A 1 135 ? 40.717 2.434 1.248 1 48.78 314 ASN A C 1
ATOM 1058 O O . ASN A 1 135 ? 41.473 3.374 1.453 1 50.03 314 ASN A O 1
ATOM 1063 N N . GLN A 1 136 ? 39.516 2.593 0.704 1 50.37 315 GLN A N 1
ATOM 1064 C CA . GLN A 1 136 ? 39.032 3.914 0.269 1 52.43 315 GLN A CA 1
ATOM 1065 C C . GLN A 1 136 ? 38.741 4.845 1.448 1 54.39 315 GLN A C 1
ATOM 1066 O O . GLN A 1 136 ? 38.835 6.064 1.323 1 55.22 315 GLN A O 1
ATOM 1068 N N . LEU A 1 137 ? 38.361 4.266 2.587 1 54.79 316 LEU A N 1
ATOM 1069 C CA . LEU A 1 137 ? 38.005 4.955 3.807 1 55.26 316 LEU A CA 1
ATOM 1070 C C . LEU A 1 137 ? 39.233 5.491 4.518 1 56.68 316 LEU A C 1
ATOM 1071 O O . LEU A 1 137 ? 39.194 6.577 5.075 1 56.76 316 LEU A O 1
ATOM 1076 N N . LEU A 1 138 ? 40.304 4.708 4.546 1 58.15 317 LEU A N 1
ATOM 1077 C CA . LEU A 1 138 ? 41.552 5.023 5.233 1 59.99 317 LEU A CA 1
ATOM 1078 C C . LEU A 1 138 ? 42.148 6.418 4.894 1 61.09 317 LEU A C 1
ATOM 1079 O O . LEU A 1 138 ? 42.354 7.192 5.832 1 61.22 317 LEU A O 1
ATOM 1084 N N . PRO A 1 139 ? 42.389 6.8 3.61 1 61.59 318 PRO A N 1
ATOM 1085 C CA . PRO A 1 139 ? 42.969 8.127 3.337 1 61.99 318 PRO A CA 1
ATOM 1086 C C . PRO A 1 139 ? 42.099 9.305 3.742 1 62.42 318 PRO A C 1
ATOM 1087 O O . PRO A 1 139 ? 42.63 10.389 3.975 1 62.55 318 PRO A O 1
ATOM 1091 N N . LEU A 1 140 ? 40.777 9.101 3.842 1 62.38 319 LEU A N 1
ATOM 1092 C CA . LEU A 1 140 ? 39.851 10.157 4.264 1 62.69 319 LEU A CA 1
ATOM 1093 C C . LEU A 1 140 ? 40.198 10.746 5.638 1 62.43 319 LEU A C 1
ATOM 1094 O O . LEU A 1 140 ? 39.799 11.871 5.93 1 62.9 319 LEU A O 1
ATOM 1099 N N . GLU A 1 141 ? 40.942 9.991 6.464 1 61.71 320 GLU A N 1
ATOM 1100 C CA . GLU A 1 141 ? 41.412 10.378 7.789 1 61.68 320 GLU A CA 1
ATOM 1101 C C . GLU A 1 141 ? 40.291 10.862 8.696 1 61.09 320 GLU A C 1
ATOM 1102 O O . GLU A 1 141 ? 40.451 11.854 9.407 1 61.86 320 GLU A O 1
ATOM 1108 N N . MET A 1 142 ? 39.156 10.167 8.671 1 59.63 321 MET A N 1
ATOM 1109 C CA . MET A 1 142 ? 38.01 10.555 9.476 1 59.13 321 MET A CA 1
ATOM 1110 C C . MET A 1 142 ? 38.225 10.364 10.957 1 57.94 321 MET A C 1
ATOM 1111 O O . MET A 1 142 ? 38.953 9.468 11.37 1 57.68 321 MET A O 1
ATOM 1116 N N . ASP A 1 143 ? 37.604 11.232 11.756 1 56.97 322 ASP A N 1
ATOM 1117 C CA . ASP A 1 143 ? 37.673 11.13 13.205 1 56.32 322 ASP A CA 1
ATOM 1118 C C . ASP A 1 143 ? 36.324 10.591 13.773 1 54.99 322 ASP A C 1
ATOM 1119 O O . ASP A 1 143 ? 35.478 10.131 13.002 1 55.33 322 ASP A O 1
ATOM 1124 N N . ASP A 1 144 ? 36.146 10.583 15.099 1 53.37 323 ASP A N 1
ATOM 1125 C CA . ASP A 1 144 ? 34.935 10.072 15.719 1 52.5 323 ASP A CA 1
ATOM 1126 C C . ASP A 1 144 ? 33.714 10.879 15.275 1 50.84 323 ASP A C 1
ATOM 1127 O O . ASP A 1 144 ? 32.668 10.31 14.97 1 50.5 323 ASP A O 1
ATOM 1132 N N . ALA A 1 145 ? 33.864 12.199 15.2 1 49.94 324 ALA A N 1
ATOM 1133 C CA . ALA A 1 145 ? 32.772 13.078 14.798 1 49.6 324 ALA A CA 1
ATOM 1134 C C . ALA A 1 145 ? 32.227 12.746 13.41 1 48.35 324 ALA A C 1
ATOM 1135 O O . ALA A 1 145 ? 31.028 12.558 13.269 1 48.33 324 ALA A O 1
ATOM 1137 N N . GLU A 1 146 ? 33.112 12.562 12.427 1 47.49 325 GLU A N 1
ATOM 1138 C CA . GLU A 1 146 ? 32.76 12.282 11.044 1 47.44 325 GLU A CA 1
ATOM 1139 C C . GLU A 1 146 ? 32.219 10.878 10.828 1 46.37 325 GLU A C 1
ATOM 1140 O O . GLU A 1 146 ? 31.223 10.718 10.116 1 46.2 325 GLU A O 1
ATOM 1146 N N . THR A 1 147 ? 32.835 9.862 11.469 1 45.09 326 THR A N 1
ATOM 1147 C CA . THR A 1 147 ? 32.348 8.479 11.402 1 43.64 326 THR A CA 1
ATOM 1148 C C . THR A 1 147 ? 30.95 8.4 12.009 1 42.6 326 THR A C 1
ATOM 1149 O O . THR A 1 147 ? 30.056 7.793 11.42 1 42.57 326 THR A O 1
ATOM 1153 N N . GLY A 1 148 ? 30.772 9.044 13.163 1 41.91 327 GLY A N 1
ATOM 1154 C CA . GLY A 1 148 ? 29.49 9.115 13.853 1 41.55 327 GLY A CA 1
ATOM 1155 C C . GLY A 1 148 ? 28.426 9.79 13.01 1 41.22 327 GLY A C 1
ATOM 1156 O O . GLY A 1 148 ? 27.309 9.287 12.914 1 41.37 327 GLY A O 1
ATOM 1157 N N . LEU A 1 149 ? 28.772 10.912 12.35 1 40.83 328 LEU A N 1
ATOM 1158 C CA . LEU A 1 149 ? 27.83 11.63 11.481 1 41 328 LEU A CA 1
ATOM 1159 C C . LEU A 1 149 ? 27.47 10.817 10.246 1 40.62 328 LEU A C 1
ATOM 1160 O O . LEU A 1 149 ? 26.316 10.808 9.846 1 40.6 328 LEU A O 1
ATOM 1165 N N . LEU A 1 150 ? 28.434 10.088 9.685 1 40.36 329 LEU A N 1
ATOM 1166 C CA . LEU A 1 150 ? 28.193 9.231 8.528 1 40.89 329 L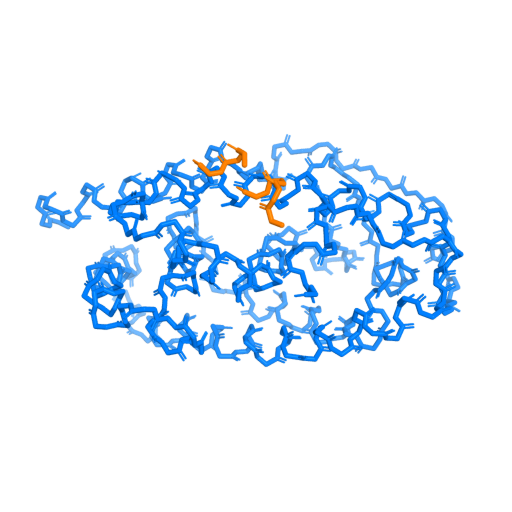EU A CA 1
ATOM 1167 C C . LEU A 1 150 ? 27.235 8.089 8.88 1 39.46 329 LEU A C 1
ATOM 1168 O O . LEU A 1 150 ? 26.416 7.691 8.046 1 39.23 329 LEU A O 1
ATOM 1173 N N . SER A 1 151 ? 27.375 7.546 10.107 1 38.03 330 SER A N 1
ATOM 1174 C CA . SER A 1 151 ? 26.523 6.495 10.617 1 37.47 330 SER A CA 1
ATOM 1175 C C . SER A 1 151 ? 25.13 7.033 10.826 1 36.18 330 SER A C 1
ATOM 1176 O O . SER A 1 151 ? 24.194 6.347 10.484 1 36.2 330 SER A O 1
ATOM 1179 N N . ALA A 1 152 ? 24.989 8.243 11.393 1 35.41 331 ALA A N 1
ATOM 1180 C CA . ALA A 1 152 ? 23.677 8.848 11.648 1 35.25 331 ALA A CA 1
ATOM 1181 C C . ALA A 1 152 ? 22.966 9.203 10.338 1 35.82 331 ALA A C 1
ATOM 1182 O O . ALA A 1 152 ? 21.749 9.058 10.261 1 36.16 331 ALA A O 1
ATOM 1184 N N . ILE A 1 153 ? 23.717 9.652 9.319 1 35.37 332 ILE A N 1
ATOM 1185 C CA . ILE A 1 153 ? 23.156 9.994 8.009 1 36.55 332 ILE A CA 1
ATOM 1186 C C . ILE A 1 153 ? 22.655 8.716 7.296 1 37.14 332 ILE A C 1
ATOM 1187 O O . ILE A 1 153 ? 21.615 8.74 6.656 1 36.95 332 ILE A O 1
ATOM 1192 N N . CYS A 1 154 ? 23.379 7.597 7.455 1 37.76 333 CYS A N 1
ATOM 1193 C CA A CYS A 1 154 ? 23.015 6.285 6.903 0.47 38.21 333 CYS A CA 1
ATOM 1194 C CA B CYS A 1 154 ? 22.983 6.338 6.857 0.53 38.48 333 CYS A CA 1
ATOM 1195 C C . CYS A 1 154 ? 21.731 5.766 7.545 1 38.4 333 CYS A C 1
ATOM 1196 O O . CYS A 1 154 ? 20.905 5.118 6.885 1 38.62 333 CYS A O 1
ATOM 1201 N N . LEU A 1 155 ? 21.612 5.952 8.862 1 37.55 334 LEU A N 1
ATOM 1202 C CA . LEU A 1 155 ? 20.465 5.446 9.598 1 37.24 334 LEU A CA 1
ATOM 1203 C C . LEU A 1 155 ? 19.226 6.3 9.333 1 37.17 334 LEU A C 1
ATOM 1204 O O . LEU A 1 155 ? 18.145 5.771 9.061 1 36.96 334 LEU A O 1
ATOM 1209 N N . ILE A 1 156 ? 19.376 7.611 9.461 1 37.73 335 ILE A N 1
ATOM 1210 C CA . ILE A 1 156 ? 18.261 8.539 9.346 1 39.67 335 ILE A CA 1
ATOM 1211 C C . ILE A 1 156 ? 18.123 8.939 7.901 1 41.31 335 ILE A C 1
ATOM 1212 O O . ILE A 1 156 ? 18.699 9.912 7.46 1 42.47 335 ILE A O 1
ATOM 1217 N N . CYS A 1 157 ? 17.457 8.094 7.141 1 41.47 336 CYS A N 1
ATOM 1218 C CA . CYS A 1 157 ? 17.298 8.253 5.718 1 43.3 336 CYS A CA 1
ATOM 1219 C C . CYS A 1 157 ? 15.82 8.067 5.393 1 44.16 336 CYS A C 1
ATOM 1220 O O . CYS A 1 157 ? 15.215 7.067 5.781 1 43.11 336 CYS A O 1
ATOM 1223 N N . GLY A 1 158 ? 15.249 9.047 4.706 1 45.63 337 GLY A N 1
ATOM 1224 C CA . GLY A 1 158 ? 13.834 9.03 4.374 1 47.01 337 GLY A CA 1
ATOM 1225 C C . GLY A 1 158 ? 13.459 8.115 3.233 1 48.43 337 GLY A C 1
ATOM 1226 O O . GLY A 1 158 ? 12.275 7.793 3.074 1 49.31 337 GLY A O 1
ATOM 1227 N N . ASP A 1 159 ? 14.447 7.68 2.425 1 48.56 338 ASP A N 1
ATOM 1228 C CA . ASP A 1 159 ? 14.127 6.868 1.259 1 49.35 338 ASP A CA 1
ATOM 1229 C C . ASP A 1 159 ? 13.836 5.396 1.568 1 49.16 338 ASP A C 1
ATOM 1230 O O . ASP A 1 159 ? 13.507 4.66 0.636 1 49.94 338 ASP A O 1
ATOM 1235 N N . ARG A 1 160 ? 13.916 4.967 2.831 1 48.29 339 ARG A N 1
ATOM 1236 C CA . ARG A 1 160 ? 13.658 3.562 3.166 1 48.87 339 ARG A CA 1
ATOM 1237 C C . ARG A 1 160 ? 12.217 3.156 2.899 1 50.72 339 ARG A C 1
ATOM 1238 O O . ARG A 1 160 ? 11.298 3.936 3.157 1 51.07 339 ARG A O 1
ATOM 1246 N N . GLN A 1 161 ? 12.015 1.942 2.37 1 51.8 340 GLN A N 1
ATOM 1247 C CA . GLN A 1 161 ? 10.662 1.481 2.071 1 53.26 340 GLN A CA 1
ATOM 1248 C C . GLN A 1 161 ? 9.906 1.147 3.344 1 53.22 340 GLN A C 1
ATOM 1249 O O . GLN A 1 161 ? 10.498 0.675 4.321 1 53.17 340 GLN A O 1
ATOM 1255 N N . ASP A 1 162 ? 8.595 1.423 3.331 1 52.86 341 ASP A N 1
ATOM 1256 C CA . ASP A 1 162 ? 7.659 1.147 4.419 1 52.59 341 ASP A CA 1
ATOM 1257 C C . ASP A 1 162 ? 7.793 2.098 5.595 1 50.67 341 ASP A C 1
ATOM 1258 O O . ASP A 1 162 ? 7.448 1.727 6.712 1 51.04 341 ASP A O 1
ATOM 1263 N N . LEU A 1 163 ? 8.27 3.33 5.354 1 48.71 342 LEU A N 1
ATOM 1264 C CA . LEU A 1 163 ? 8.328 4.326 6.412 1 46.95 342 LEU A CA 1
ATOM 1265 C C . LEU A 1 163 ? 6.94 4.966 6.515 1 46.88 342 LEU A C 1
ATOM 1266 O O . LEU A 1 163 ? 6.366 5.377 5.502 1 46.99 342 LEU A O 1
ATOM 1271 N N . GLU A 1 164 ? 6.396 5.024 7.724 1 46.34 343 GLU A N 1
ATOM 1272 C CA . GLU A 1 164 ? 5.118 5.674 8.012 1 46.8 343 GLU A CA 1
ATOM 1273 C C . GLU A 1 164 ? 5.272 7.186 7.792 1 46.55 343 GLU A C 1
ATOM 1274 O O . GLU A 1 164 ? 4.395 7.805 7.21 1 46.93 343 GLU A O 1
ATOM 1280 N N . GLN A 1 165 ? 6.398 7.774 8.226 1 45.75 344 GLN A N 1
ATOM 1281 C CA . GLN A 1 165 ? 6.639 9.204 8.079 1 45.78 344 GLN A CA 1
ATOM 1282 C C . GLN A 1 165 ? 7.973 9.535 7.385 1 45.98 344 GLN A C 1
ATOM 1283 O O . GLN A 1 165 ? 8.874 10.081 8.03 1 46.3 344 GLN A O 1
ATOM 1289 N N . PRO A 1 166 ? 8.109 9.302 6.056 1 45.75 345 PRO A N 1
ATOM 1290 C CA . PRO A 1 166 ? 9.4 9.591 5.398 1 45.59 345 PRO A CA 1
ATOM 1291 C C . PRO A 1 166 ? 9.838 11.049 5.425 1 46.03 345 PRO A C 1
ATOM 1292 O O . PRO A 1 166 ? 11.039 11.295 5.529 1 45.79 345 PRO A O 1
ATOM 1296 N N . ASP A 1 167 ? 8.893 12.015 5.321 1 46.5 346 ASP A N 1
ATOM 1297 C CA . ASP A 1 167 ? 9.228 13.457 5.352 1 47.08 346 ASP A CA 1
ATOM 1298 C C . ASP A 1 167 ? 9.747 13.88 6.725 1 46.42 346 ASP A C 1
ATOM 1299 O O . ASP A 1 167 ? 10.626 14.728 6.822 1 45.97 346 ASP A O 1
ATOM 1304 N N . ARG A 1 168 ? 9.227 13.265 7.785 1 46.77 347 ARG A N 1
ATOM 1305 C CA . ARG A 1 168 ? 9.699 13.536 9.138 1 47.54 347 ARG A CA 1
ATOM 1306 C C . ARG A 1 168 ? 11.16 13.078 9.281 1 47.38 347 ARG A C 1
ATOM 1307 O O . ARG A 1 168 ? 11.975 13.776 9.89 1 47.28 347 ARG A O 1
ATOM 1315 N N . VAL A 1 169 ? 11.494 11.921 8.69 1 47.32 348 VAL A N 1
ATOM 1316 C CA . VAL A 1 169 ? 12.855 11.389 8.713 1 47.66 348 VAL A CA 1
ATOM 1317 C C . VAL A 1 169 ? 13.776 12.249 7.843 1 47.77 348 VAL A C 1
ATOM 1318 O O . VAL A 1 169 ? 14.903 12.527 8.245 1 47.35 348 VAL A O 1
ATOM 1322 N N . ASP A 1 170 ? 13.27 12.743 6.699 1 48.46 349 ASP A N 1
ATOM 1323 C CA . ASP A 1 170 ? 14.019 13.637 5.803 1 49.67 349 ASP A CA 1
ATOM 1324 C C . ASP A 1 170 ? 14.434 14.902 6.559 1 49.77 349 ASP A C 1
ATOM 1325 O O . ASP A 1 170 ? 15.596 15.297 6.505 1 50.15 349 ASP A O 1
ATOM 1330 N N . MET A 1 171 ? 13.48 15.5 7.299 1 49.79 350 MET A N 1
ATOM 1331 C CA . MET A 1 171 ? 13.679 16.69 8.106 1 50.39 350 MET A CA 1
ATOM 1332 C C . MET A 1 171 ? 14.731 16.428 9.184 1 49.71 350 MET A C 1
ATOM 1333 O O . MET A 1 171 ? 15.639 17.231 9.346 1 49.71 350 MET A O 1
ATOM 1338 N N . LEU A 1 172 ? 14.638 15.285 9.883 1 48.88 351 LEU A N 1
ATOM 1339 C CA . LEU A 1 172 ? 15.609 14.902 10.914 1 48.46 351 LEU A CA 1
ATOM 1340 C C . LEU A 1 172 ? 17.043 14.725 10.36 1 47.21 351 LEU A C 1
ATOM 1341 O O . LEU A 1 172 ? 18.005 15.034 11.059 1 46.35 351 LEU A O 1
ATOM 1346 N N . GLN A 1 173 ? 17.183 14.238 9.102 1 46.61 352 GLN A N 1
ATOM 1347 C CA . GLN A 1 173 ? 18.492 14.04 8.468 1 47.06 352 GLN A CA 1
ATOM 1348 C C . GLN A 1 173 ? 19.206 15.346 8.065 1 48.56 352 GLN A C 1
ATOM 1349 O O . GLN A 1 173 ? 20.431 15.429 8.198 1 48.28 352 GLN A O 1
ATOM 1355 N N . GLU A 1 174 ? 18.442 16.346 7.55 1 49.77 353 GLU A N 1
ATOM 1356 C CA . GLU A 1 174 ? 18.962 17.644 7.09 1 51.22 353 GLU A CA 1
ATOM 1357 C C . GLU A 1 174 ? 19.904 18.329 8.101 1 51.73 353 GLU A C 1
ATOM 1358 O O . GLU A 1 174 ? 21.014 18.683 7.698 1 51.95 353 GLU A O 1
ATOM 1364 N N . PRO A 1 175 ? 19.564 18.471 9.407 1 51.67 354 PRO A N 1
ATOM 1365 C CA . PRO A 1 175 ? 20.531 19.069 10.345 1 51.7 354 PRO A CA 1
ATOM 1366 C C . PRO A 1 175 ? 21.849 18.299 10.434 1 51.77 354 PRO A C 1
ATOM 1367 O O . PRO A 1 175 ? 22.876 18.931 10.666 1 52.27 354 PRO A O 1
ATOM 1371 N N . LEU A 1 176 ? 21.839 16.953 10.238 1 51.12 355 LEU A N 1
ATOM 1372 C CA . LEU A 1 176 ? 23.065 16.137 10.292 1 51.38 355 LEU A CA 1
ATOM 1373 C C . LEU A 1 176 ? 23.994 16.373 9.09 1 52.38 355 LEU A C 1
ATOM 1374 O O . LEU A 1 176 ? 25.217 16.413 9.252 1 52.59 355 LEU A O 1
ATOM 1379 N N . LEU A 1 177 ? 23.413 16.51 7.889 1 53.1 356 LEU A N 1
ATOM 1380 C CA . LEU A 1 177 ? 24.151 16.771 6.647 1 54.25 356 LEU A CA 1
ATOM 1381 C C . LEU A 1 177 ? 24.801 18.152 6.704 1 56 356 LEU A C 1
ATOM 1382 O O . LEU A 1 177 ? 25.947 18.321 6.283 1 56.33 356 LEU A O 1
ATOM 1387 N N . GLU A 1 178 ? 24.075 19.137 7.25 1 56.82 357 GLU A N 1
ATOM 1388 C CA . GLU A 1 178 ? 24.583 20.489 7.405 1 58.06 357 GLU A CA 1
ATOM 1389 C C . GLU A 1 178 ? 25.754 20.463 8.398 1 58.57 357 GLU A C 1
ATOM 1390 O O . GLU A 1 178 ? 26.836 20.923 8.049 1 59.27 357 GLU A O 1
ATOM 1396 N N . ALA A 1 179 ? 25.57 19.829 9.578 1 58.1 358 ALA A N 1
ATOM 1397 C CA . ALA A 1 179 ? 26.607 19.677 10.604 1 58.13 358 ALA A CA 1
ATOM 1398 C C . ALA A 1 179 ? 27.854 18.99 10.061 1 58.1 358 ALA A C 1
ATOM 1399 O O . ALA A 1 179 ? 28.961 19.422 10.379 1 58.32 358 ALA A O 1
ATOM 1401 N N . LEU A 1 180 ? 27.69 17.95 9.214 1 57.73 359 LEU A N 1
ATOM 1402 C CA . LEU A 1 180 ? 28.846 17.284 8.617 1 57.91 359 LEU A CA 1
ATOM 1403 C C . LEU A 1 180 ? 29.59 18.251 7.703 1 59.47 359 LEU A C 1
ATOM 1404 O O . LEU A 1 180 ? 30.8 18.4 7.844 1 59.16 359 LEU A O 1
ATOM 1409 N N . LYS A 1 181 ? 28.855 18.964 6.821 1 60.73 360 LYS A N 1
ATOM 1410 C CA . LYS A 1 181 ? 29.446 19.92 5.886 1 62.29 360 LYS A CA 1
ATOM 1411 C C . LYS A 1 181 ? 30.31 20.982 6.578 1 63.68 360 LYS A C 1
ATOM 1412 O O . LYS A 1 181 ? 31.488 21.112 6.238 1 63.63 360 LYS A O 1
ATOM 1418 N N . VAL A 1 182 ? 29.76 21.697 7.57 1 64.9 361 VAL A N 1
ATOM 1419 C CA . VAL A 1 182 ? 30.537 22.717 8.274 1 66.77 361 VAL A CA 1
ATOM 1420 C C . VAL A 1 182 ? 31.711 22.127 9.031 1 68.25 361 VAL A C 1
ATOM 1421 O O . VAL A 1 182 ? 32.782 22.72 8.995 1 68.8 361 VAL A O 1
ATOM 1425 N N . TYR A 1 183 ? 31.54 20.964 9.688 1 68.72 362 TYR A N 1
ATOM 1426 C CA . TYR A 1 183 ? 32.625 20.337 10.448 1 69.54 362 TYR A CA 1
ATOM 1427 C C . TYR A 1 183 ? 33.783 19.925 9.559 1 71.5 362 TYR A C 1
ATOM 1428 O O . TYR A 1 183 ? 34.937 20.112 9.936 1 71.81 362 TYR A O 1
ATOM 1437 N N . VAL A 1 184 ? 33.488 19.371 8.383 1 72.79 363 VAL A N 1
ATOM 1438 C CA . VAL A 1 184 ? 34.529 18.953 7.451 1 74.81 363 VAL A CA 1
ATOM 1439 C C . VAL A 1 184 ? 35.336 20.166 6.979 1 77.29 363 VAL A C 1
ATOM 1440 O O . VAL A 1 184 ? 36.564 20.106 6.93 1 77.91 363 VAL A O 1
ATOM 1444 N N . ARG A 1 185 ? 34.651 21.284 6.699 1 78.51 364 ARG A N 1
ATOM 1445 C CA . ARG 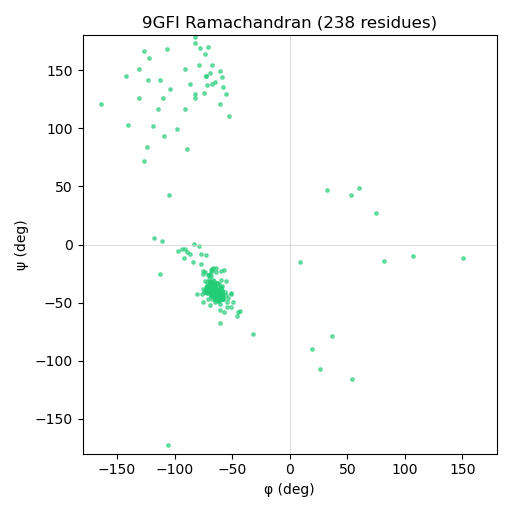A 1 185 ? 35.304 22.51 6.252 1 79.97 364 ARG A CA 1
ATOM 1446 C C . ARG A 1 185 ? 36.057 23.195 7.39 1 81.24 364 ARG A C 1
ATOM 1447 O O . ARG A 1 185 ? 37.118 23.758 7.16 1 81.65 364 ARG A O 1
ATOM 1449 N N . LYS A 1 186 ? 35.523 23.149 8.612 1 81.78 365 LYS A N 1
ATOM 1450 C CA . LYS A 1 186 ? 36.171 23.768 9.765 1 82.71 365 LYS A CA 1
ATOM 1451 C C . LYS A 1 186 ? 37.412 22.99 10.2 1 83.57 365 LYS A C 1
ATOM 1452 O O . LYS A 1 186 ? 38.409 23.596 10.586 1 83.8 365 LYS A O 1
ATOM 1454 N N . ARG A 1 187 ? 37.365 21.655 10.123 1 83.9 366 ARG A N 1
ATOM 1455 C CA . ARG A 1 187 ? 38.497 20.824 10.525 1 84.59 366 ARG A CA 1
ATOM 1456 C C . ARG A 1 187 ? 39.56 20.766 9.428 1 85.55 366 ARG A C 1
ATOM 1457 O O . ARG A 1 187 ? 40.753 20.851 9.722 1 85.66 366 ARG A O 1
ATOM 1465 N N . ARG A 1 188 ? 39.132 20.626 8.166 1 86.12 367 ARG A N 1
ATOM 1466 C CA . ARG A 1 188 ? 40.048 20.594 7.024 1 87.32 367 ARG A CA 1
ATOM 1467 C C . ARG A 1 188 ? 39.66 21.691 6.026 1 88.31 367 ARG A C 1
ATOM 1468 O O . ARG A 1 188 ? 38.923 21.433 5.072 1 88.48 367 ARG A O 1
ATOM 1476 N N . PRO A 1 189 ? 40.118 22.935 6.25 1 88.76 368 PRO A N 1
ATOM 1477 C CA . PRO A 1 189 ? 39.711 24.037 5.36 1 89.24 368 PRO A CA 1
ATOM 1478 C C . PRO A 1 189 ? 40.384 24.076 3.998 1 90.08 368 PRO A C 1
ATOM 1479 O O . PRO A 1 189 ? 39.826 24.635 3.057 1 89.92 368 PRO A O 1
ATOM 1483 N N . SER A 1 190 ? 41.585 23.502 3.899 1 90.8 369 SER A N 1
ATOM 1484 C CA 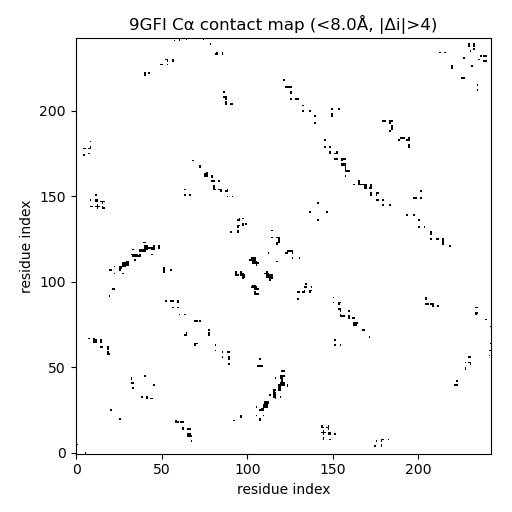. SER A 1 190 ? 42.356 23.488 2.662 1 91.86 369 SER A CA 1
ATOM 1485 C C . SER A 1 190 ? 41.728 22.595 1.585 1 92.76 369 SER A C 1
ATOM 1486 O O . SER A 1 190 ? 41.845 22.894 0.397 1 92.96 369 SER A O 1
ATOM 1489 N N . ARG A 1 191 ? 41.058 21.511 1.996 1 93.02 370 ARG A N 1
ATOM 1490 C CA . ARG A 1 191 ? 40.43 20.587 1.055 1 93.69 370 ARG A CA 1
ATOM 1491 C C . ARG A 1 191 ? 38.907 20.694 1.106 1 94.1 370 ARG A C 1
ATOM 1492 O O . ARG A 1 191 ? 38.269 20.023 1.916 1 94.3 370 ARG A O 1
ATOM 1494 N N . PRO A 1 192 ? 38.295 21.518 0.239 1 94.04 371 PRO A N 1
ATOM 1495 C CA . PRO A 1 192 ? 36.824 21.65 0.269 1 94.02 371 PRO A CA 1
ATOM 1496 C C . PRO A 1 192 ? 36.04 20.573 -0.502 1 93.94 371 PRO A C 1
ATOM 1497 O O . PRO A 1 192 ? 34.811 20.619 -0.545 1 94.13 371 PRO A O 1
ATOM 1501 N N . HIS A 1 193 ? 36.748 19.614 -1.115 1 93.47 372 HIS A N 1
ATOM 1502 C CA . HIS A 1 193 ? 36.151 18.514 -1.886 1 93.44 372 HIS A CA 1
ATOM 1503 C C . HIS A 1 193 ? 35.822 17.262 -1.04 1 92.37 372 HIS A C 1
ATOM 1504 O O . HIS A 1 193 ? 35.24 16.31 -1.562 1 92.52 372 HIS A O 1
ATOM 1511 N N . MET A 1 194 ? 36.228 17.254 0.241 1 91.03 373 MET A N 1
ATOM 1512 C CA . MET A 1 194 ? 36.063 16.136 1.162 1 90.19 373 MET A CA 1
ATOM 1513 C C . MET A 1 194 ? 34.603 15.783 1.475 1 88.52 373 MET A C 1
ATOM 1514 O O . MET A 1 194 ? 34.267 14.599 1.539 1 88.81 373 MET A O 1
ATOM 1519 N N . PHE A 1 195 ? 33.735 16.795 1.642 1 86.51 374 PHE A N 1
ATOM 1520 C CA . PHE A 1 195 ? 32.327 16.573 1.977 1 84.84 374 PHE A CA 1
ATOM 1521 C C . PHE A 1 195 ? 31.569 15.675 0.97 1 82.97 374 PHE A C 1
ATOM 1522 O O . PHE A 1 195 ? 31.072 14.642 1.413 1 82.85 374 PHE A O 1
ATOM 1530 N N . PRO A 1 196 ? 31.476 15.98 -0.35 1 81.42 375 PRO A N 1
ATOM 1531 C CA . PRO A 1 196 ? 30.775 15.051 -1.257 1 80.17 375 PRO A CA 1
ATOM 1532 C C . PRO A 1 196 ? 31.505 13.71 -1.428 1 78.41 375 PRO A C 1
ATOM 1533 O O . PRO A 1 196 ? 30.865 12.714 -1.763 1 78.22 375 PRO A O 1
ATOM 1537 N N . LYS A 1 197 ? 32.832 13.673 -1.169 1 76.9 376 LYS A N 1
ATOM 1538 C CA . LYS A 1 197 ? 33.619 12.441 -1.24 1 76.01 376 LYS A CA 1
ATOM 1539 C C . LYS A 1 197 ? 33.169 11.483 -0.119 1 74.6 376 LYS A C 1
ATOM 1540 O O . LYS A 1 197 ? 32.964 10.295 -0.37 1 74.6 376 LYS A O 1
ATOM 1542 N N . MET A 1 198 ? 32.959 12.026 1.098 1 73 377 MET A N 1
ATOM 1543 C CA . MET A 1 198 ? 32.471 11.283 2.26 1 71.8 377 MET A CA 1
ATOM 1544 C C . MET A 1 198 ? 31.081 10.715 1.994 1 70.23 377 MET A C 1
ATOM 1545 O O . MET A 1 198 ? 30.786 9.594 2.391 1 69.88 377 MET A O 1
ATOM 1550 N N . LEU A 1 199 ? 30.224 11.492 1.332 1 69.32 378 LEU A N 1
ATOM 1551 C CA . LEU A 1 199 ? 28.877 11.045 0.999 1 68.99 378 LEU A CA 1
ATOM 1552 C C . LEU A 1 199 ? 28.874 9.935 -0.037 1 68.27 378 LEU A C 1
ATOM 1553 O O . LEU A 1 199 ? 27.963 9.108 -0.026 1 68.53 378 LEU A O 1
ATOM 1558 N N . MET A 1 200 ? 29.903 9.875 -0.897 1 67.32 379 MET A N 1
ATOM 1559 C CA . MET A 1 200 ? 30.016 8.792 -1.866 1 67.23 379 MET A CA 1
ATOM 1560 C C . MET A 1 200 ? 30.168 7.441 -1.165 1 65.44 379 MET A C 1
ATOM 1561 O O . MET A 1 200 ? 29.64 6.444 -1.654 1 65.19 379 MET A O 1
ATOM 1566 N N . LYS A 1 201 ? 30.835 7.419 0.009 1 63.98 380 LYS A N 1
ATOM 1567 C CA . LYS A 1 201 ? 31.02 6.21 0.8 1 63.09 380 LYS A CA 1
ATOM 1568 C C . LYS A 1 201 ? 29.677 5.602 1.189 1 61.73 380 LYS A C 1
ATOM 1569 O O . LYS A 1 201 ? 29.544 4.388 1.16 1 61.59 380 LYS A O 1
ATOM 1575 N N . ILE A 1 202 ? 28.663 6.438 1.465 1 60.61 381 ILE A N 1
ATOM 1576 C CA . ILE A 1 202 ? 27.317 5.986 1.812 1 60.33 381 ILE A CA 1
ATOM 1577 C C . ILE A 1 202 ? 26.679 5.218 0.654 1 59.46 381 ILE A C 1
ATOM 1578 O O . ILE A 1 202 ? 26.04 4.184 0.873 1 59.06 381 ILE A O 1
ATOM 1583 N N . THR A 1 203 ? 26.912 5.683 -0.586 1 58.88 382 THR A N 1
ATOM 1584 C CA . THR A 1 203 ? 26.41 5.022 -1.795 1 58.93 382 THR A CA 1
ATOM 1585 C C . THR A 1 203 ? 27.097 3.655 -1.948 1 58.09 382 THR A C 1
ATOM 1586 O O . THR A 1 203 ? 26.44 2.652 -2.254 1 58.31 382 THR A O 1
ATOM 1590 N N . ASP A 1 204 ? 28.421 3.62 -1.71 1 56.93 383 ASP A N 1
ATOM 1591 C CA . ASP A 1 204 ? 29.209 2.395 -1.765 1 56.49 383 ASP A CA 1
ATOM 1592 C C . ASP A 1 204 ? 28.714 1.418 -0.701 1 55.3 383 ASP A C 1
ATOM 1593 O O . ASP A 1 204 ? 28.517 0.247 -0.995 1 55.28 383 ASP A O 1
ATOM 1598 N N . LEU A 1 205 ? 28.449 1.922 0.511 1 53.98 384 LEU A N 1
ATOM 1599 C CA . LEU A 1 205 ? 27.948 1.169 1.654 1 53.02 384 LEU A CA 1
ATOM 1600 C C . LEU A 1 205 ? 26.595 0.551 1.339 1 52.66 384 LEU A C 1
ATOM 1601 O O . LEU A 1 205 ? 26.391 -0.625 1.614 1 52.12 384 LEU A O 1
ATOM 1606 N N . ARG A 1 206 ? 25.678 1.321 0.732 1 52.82 385 ARG A N 1
ATOM 1607 C CA . ARG A 1 206 ? 24.364 0.803 0.359 1 53.93 385 ARG A CA 1
ATOM 1608 C C . ARG A 1 206 ? 24.514 -0.32 -0.675 1 53.88 385 ARG A C 1
ATOM 1609 O O . ARG A 1 206 ? 23.844 -1.344 -0.585 1 53.55 385 ARG A O 1
ATOM 1617 N N . SER A 1 207 ? 25.436 -0.145 -1.62 1 54.25 386 SER A N 1
ATOM 1618 C CA . SER A 1 207 ? 25.733 -1.14 -2.641 1 55.39 386 SER A CA 1
ATOM 1619 C C . SER A 1 207 ? 26.288 -2.431 -1.984 1 55.47 386 SER A C 1
ATOM 1620 O O . SER A 1 207 ? 25.786 -3.526 -2.259 1 55.53 386 SER A O 1
ATOM 1623 N N . ILE A 1 208 ? 27.263 -2.293 -1.062 1 55.21 387 ILE A N 1
ATOM 1624 C CA . ILE A 1 208 ? 27.822 -3.448 -0.351 1 55.61 387 ILE A CA 1
ATOM 1625 C C . ILE A 1 20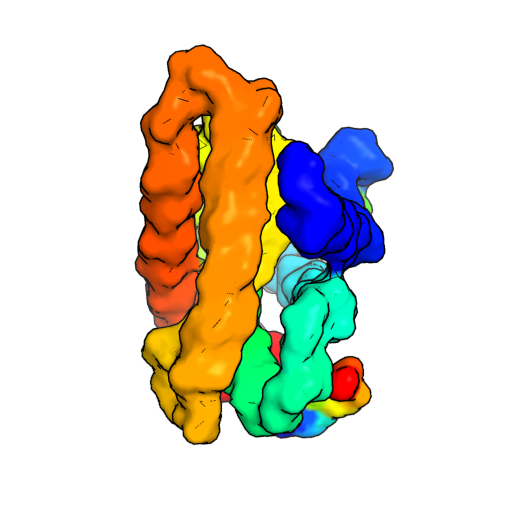8 ? 26.746 -4.124 0.507 1 55.66 387 ILE A C 1
ATOM 1626 O O . ILE A 1 208 ? 26.661 -5.342 0.501 1 55.76 387 ILE A O 1
ATOM 1631 N N . SER A 1 209 ? 25.896 -3.348 1.206 1 55.58 388 SER A N 1
ATOM 1632 C CA . SER A 1 209 ? 24.847 -3.926 2.048 1 56.42 388 SER A CA 1
ATOM 1633 C C . SER A 1 209 ? 23.717 -4.56 1.256 1 56.45 388 SER A C 1
ATOM 1634 O O . SER A 1 209 ? 23.129 -5.534 1.731 1 56.29 388 SER A O 1
ATOM 1637 N N . ALA A 1 210 ? 23.467 -4.101 0.015 1 56.61 389 ALA A N 1
ATOM 1638 C CA . ALA A 1 210 ? 22.472 -4.754 -0.844 1 57.47 389 ALA A CA 1
ATOM 1639 C C . ALA A 1 210 ? 23 -6.167 -1.175 1 58.37 389 ALA A C 1
ATOM 1640 O O . ALA A 1 210 ? 22.283 -7.146 -0.966 1 58.55 389 ALA A O 1
ATOM 1642 N N . LYS A 1 211 ? 24.302 -6.271 -1.543 1 58.63 390 LYS A N 1
ATOM 1643 C CA . LYS A 1 211 ? 24.945 -7.565 -1.796 1 59.49 390 LYS A CA 1
ATOM 1644 C C . LYS A 1 211 ? 24.977 -8.406 -0.508 1 60.14 390 LYS A C 1
ATOM 1645 O O . LYS A 1 211 ? 24.738 -9.61 -0.554 1 60.6 390 LYS A O 1
ATOM 1651 N N . GLY A 1 212 ? 25.207 -7.746 0.629 1 60.15 391 GLY A N 1
ATOM 1652 C CA . GLY A 1 212 ? 25.218 -8.352 1.954 1 60.49 391 GLY A CA 1
ATOM 1653 C C . GLY A 1 212 ? 23.9 -9.005 2.317 1 60.68 391 GLY A C 1
ATOM 1654 O O . GLY A 1 212 ? 23.894 -10.059 2.949 1 60.32 391 GLY A O 1
ATOM 1655 N N . ALA A 1 213 ? 22.771 -8.415 1.899 1 61.44 392 ALA A N 1
ATOM 1656 C CA . ALA A 1 213 ? 21.45 -9.021 2.155 1 62.64 392 ALA A CA 1
ATOM 1657 C C . ALA A 1 213 ? 21.316 -10.357 1.395 1 63.64 392 ALA A C 1
ATOM 1658 O O . ALA A 1 213 ? 20.689 -11.294 1.896 1 64.11 392 ALA A O 1
ATOM 1660 N N . GLU A 1 214 ? 21.928 -10.449 0.202 1 63.83 393 GLU A N 1
ATOM 1661 C CA . GLU A 1 214 ? 21.954 -11.688 -0.572 1 64.59 393 GLU A CA 1
ATOM 1662 C C . GLU A 1 214 ? 22.896 -12.714 0.104 1 64.46 393 GLU A C 1
ATOM 1663 O O . GLU A 1 214 ? 22.647 -13.915 0.035 1 64.86 393 GLU A O 1
ATOM 1669 N N . ARG A 1 215 ? 23.969 -12.243 0.762 1 63.47 394 ARG A N 1
ATOM 1670 C CA . ARG A 1 215 ? 24.894 -13.131 1.451 1 63.12 394 ARG A CA 1
ATOM 1671 C C . ARG A 1 215 ? 24.266 -13.764 2.679 1 62.62 394 ARG A C 1
ATOM 1672 O O . ARG A 1 215 ? 24.565 -14.913 2.986 1 62.96 394 ARG A O 1
ATOM 1680 N N . VAL A 1 216 ? 23.341 -13.059 3.355 1 62.05 395 VAL A N 1
ATOM 1681 C CA . VAL A 1 216 ? 22.606 -13.617 4.502 1 62.04 395 VAL A CA 1
ATOM 1682 C C . VAL A 1 216 ? 21.852 -14.875 4.067 1 61.65 395 VAL A C 1
ATOM 1683 O O . VAL A 1 216 ? 21.857 -15.878 4.775 1 61.64 395 VAL A O 1
ATOM 1687 N N . ILE A 1 217 ? 21.257 -14.808 2.859 1 61.47 396 ILE A N 1
ATOM 1688 C CA . ILE A 1 217 ? 20.514 -15.864 2.192 1 61.56 396 ILE A CA 1
ATOM 1689 C C . ILE A 1 217 ? 21.4 -17.086 1.955 1 61.16 396 ILE A C 1
ATOM 1690 O O . ILE A 1 217 ? 21.06 -18.162 2.449 1 61.27 396 ILE A O 1
ATOM 1695 N N . THR A 1 218 ? 22.553 -16.928 1.262 1 60.64 397 THR A N 1
ATOM 1696 C CA . THR A 1 218 ? 23.417 -18.072 1 1 61.18 397 THR A CA 1
ATOM 1697 C C . THR A 1 218 ? 24.01 -18.642 2.296 1 62.19 397 THR A C 1
ATOM 1698 O O . THR A 1 218 ? 24.202 -19.857 2.374 1 61.9 397 THR A O 1
ATOM 1702 N N . LEU A 1 219 ? 24.246 -17.785 3.332 1 63.1 398 LEU A N 1
ATOM 1703 C CA . LEU A 1 219 ? 24.804 -18.233 4.616 1 64.35 398 LEU A CA 1
ATOM 1704 C C . LEU A 1 219 ? 23.837 -19.09 5.385 1 65.27 398 LEU A C 1
ATOM 1705 O O . LEU A 1 219 ? 24.252 -20.076 5.975 1 65.17 398 LEU A O 1
ATOM 1710 N N . LYS A 1 220 ? 22.546 -18.749 5.369 1 66.36 399 LYS A N 1
ATOM 1711 C CA . LYS A 1 220 ? 21.519 -19.543 6.056 1 68.1 399 LYS A CA 1
ATOM 1712 C C . LYS A 1 220 ? 21.527 -21.015 5.599 1 69.54 399 LYS A C 1
ATOM 1713 O O . LYS A 1 220 ? 21.256 -21.911 6.396 1 69.7 399 LYS A O 1
ATOM 1715 N N . MET A 1 221 ? 21.899 -21.261 4.335 1 70.53 400 MET A N 1
ATOM 1716 C CA . MET A 1 221 ? 21.976 -22.614 3.793 1 71.9 400 MET A CA 1
ATOM 1717 C C . MET A 1 221 ? 23.223 -23.351 4.292 1 72.8 400 MET A C 1
ATOM 1718 O O . MET A 1 221 ? 23.137 -24.52 4.658 1 73.03 400 MET A O 1
ATOM 1723 N N . GLU A 1 222 ? 24.374 -22.664 4.328 1 73.21 401 GLU A N 1
ATOM 1724 C CA . GLU A 1 222 ? 25.653 -23.228 4.768 1 73.82 401 GLU A CA 1
ATOM 1725 C C . GLU A 1 222 ? 25.754 -23.466 6.276 1 74.2 401 GLU A C 1
ATOM 1726 O O . GLU A 1 222 ? 26.36 -24.452 6.692 1 74.35 401 GLU A O 1
ATOM 1732 N N . ILE A 1 223 ? 25.246 -22.533 7.097 1 74.22 402 ILE A N 1
ATOM 1733 C CA . ILE A 1 223 ? 25.371 -22.652 8.547 1 74.63 402 ILE A CA 1
ATOM 1734 C C . ILE A 1 223 ? 24.54 -23.823 9.094 1 75.01 402 ILE A C 1
ATOM 1735 O O . ILE A 1 223 ? 23.433 -24.087 8.614 1 75.01 402 ILE A O 1
ATOM 1740 N N . PRO A 1 224 ? 25.113 -24.58 10.053 1 75.02 403 PRO A N 1
ATOM 1741 C CA . PRO A 1 224 ? 24.397 -25.742 10.602 1 75.17 403 PRO A CA 1
ATOM 1742 C C . PRO A 1 224 ? 23.063 -25.375 11.264 1 75.1 403 PRO A C 1
ATOM 1743 O O . PRO A 1 224 ? 22.009 -25.706 10.717 1 75.69 403 PRO A O 1
ATOM 1747 N N . GLY A 1 225 ? 23.101 -24.656 12.384 1 74.06 404 GLY A N 1
ATOM 1748 C CA . GLY A 1 225 ? 21.883 -24.213 13.048 1 73.33 404 GLY A CA 1
ATOM 1749 C C . GLY A 1 225 ? 21.322 -22.951 12.421 1 72.19 404 GLY A C 1
ATOM 1750 O O . GLY A 1 225 ? 21.899 -22.404 11.473 1 72.39 404 GLY A O 1
ATOM 1751 N N . SER A 1 226 ? 20.184 -22.471 12.938 1 70.57 405 SER A N 1
ATOM 1752 C CA . SER A 1 226 ? 19.576 -21.24 12.424 1 68.98 405 SER A CA 1
ATOM 1753 C C . SER A 1 226 ? 20.387 -19.998 12.877 1 66.76 405 SER A C 1
ATOM 1754 O O . SER A 1 226 ? 21.225 -20.09 13.782 1 66.72 405 SER A O 1
ATOM 1757 N N . MET A 1 227 ? 20.146 -18.848 12.221 1 64.63 406 MET A N 1
ATOM 1758 C CA . MET A 1 227 ? 20.782 -17.574 12.54 1 62.94 406 MET A CA 1
ATOM 1759 C C . MET A 1 227 ? 20.463 -17.156 13.972 1 61.23 406 MET A C 1
ATOM 1760 O O . MET A 1 227 ? 19.362 -17.425 14.466 1 61.32 406 MET A O 1
ATOM 1765 N N . PRO A 1 228 ? 21.38 -16.427 14.638 1 59.31 407 PRO A N 1
ATOM 1766 C CA . PRO A 1 228 ? 21.073 -15.929 15.99 1 58.07 407 PRO A CA 1
ATOM 1767 C C . PRO A 1 228 ? 19.818 -15.037 15.988 1 56.64 407 PRO A C 1
ATOM 1768 O O . PRO A 1 228 ? 19.536 -14.365 14.994 1 56.13 407 PRO A O 1
ATOM 1772 N N . PRO A 1 229 ? 19.01 -15.106 17.061 1 55.66 408 PRO A N 1
ATOM 1773 C CA . PRO A 1 229 ? 17.728 -14.373 17.084 1 55.14 408 PRO A CA 1
ATOM 1774 C C . PRO A 1 229 ? 17.759 -12.921 16.599 1 54.19 408 PRO A C 1
ATOM 1775 O O . PRO A 1 229 ? 17.068 -12.62 15.633 1 54.49 408 PRO A O 1
ATOM 1779 N N . LEU A 1 230 ? 18.579 -12.048 17.212 1 52.87 409 LEU A N 1
ATOM 1780 C CA . LEU A 1 230 ? 18.665 -10.634 16.852 1 52.07 409 LEU A CA 1
ATOM 1781 C C . LEU A 1 230 ? 19.066 -10.395 15.408 1 51.59 409 LEU A C 1
ATOM 1782 O O . LEU A 1 230 ? 18.481 -9.532 14.768 1 51.85 409 LEU A O 1
ATOM 1787 N N . ILE A 1 231 ? 19.999 -11.187 14.87 1 50.95 410 ILE A N 1
ATOM 1788 C CA . ILE A 1 231 ? 20.414 -11.067 13.476 1 50.9 410 ILE A CA 1
ATOM 1789 C C . ILE A 1 231 ? 19.228 -11.375 12.55 1 51.71 410 ILE A C 1
ATOM 1790 O O . ILE A 1 231 ? 19.016 -10.671 11.556 1 51.18 410 ILE A O 1
ATOM 1795 N N . GLN A 1 232 ? 18.454 -12.418 12.889 1 52.77 411 GLN A N 1
ATOM 1796 C CA . GLN A 1 232 ? 17.277 -12.827 12.119 1 54.36 411 GLN A CA 1
ATOM 1797 C C . GLN A 1 232 ? 16.239 -11.699 12.103 1 54.28 411 GLN A C 1
ATOM 1798 O O . GLN A 1 232 ? 15.661 -11.419 11.063 1 54.5 411 GLN A O 1
ATOM 1804 N N . GLU A 1 233 ? 16.042 -11.027 13.243 1 54.05 412 GLU A N 1
ATOM 1805 C CA . GLU A 1 233 ? 15.123 -9.902 13.371 1 54.82 412 GLU A CA 1
ATOM 1806 C C . GLU A 1 233 ? 15.554 -8.725 12.469 1 55.36 412 GLU A C 1
ATOM 1807 O O . GLU A 1 233 ? 14.734 -8.187 11.723 1 55.6 412 GLU A O 1
ATOM 1813 N N . MET A 1 234 ? 16.845 -8.346 12.516 1 55.11 413 MET A N 1
ATOM 1814 C CA . MET A 1 234 ? 17.366 -7.224 11.753 1 55.23 413 MET A CA 1
ATOM 1815 C C . MET A 1 234 ? 17.45 -7.454 10.26 1 56.61 413 MET A C 1
ATOM 1816 O O . MET A 1 234 ? 17.273 -6.503 9.492 1 56.25 413 MET A O 1
ATOM 1821 N N . LEU A 1 235 ? 17.774 -8.686 9.831 1 58.16 414 LEU A N 1
ATOM 1822 C CA . LEU A 1 235 ? 17.996 -8.937 8.406 1 60.27 414 LEU A CA 1
ATOM 1823 C C . LEU A 1 235 ? 16.952 -9.802 7.713 1 62.3 414 LEU A C 1
ATOM 1824 O O . LEU A 1 235 ? 17.099 -10.059 6.521 1 62.41 414 LEU A O 1
ATOM 1829 N N . GLU A 1 236 ? 15.895 -10.219 8.42 1 63.61 415 GLU A N 1
ATOM 1830 C CA . GLU A 1 236 ? 14.818 -10.981 7.789 1 65.37 415 GLU A CA 1
ATOM 1831 C C . GLU A 1 236 ? 13.483 -10.283 8.007 1 66.3 415 GLU A C 1
ATOM 1832 O O . GLU A 1 236 ? 13.415 -9.06 7.87 1 66.86 415 GLU A O 1
ATOM 1838 N N . HIS B 2 1 ? 9.72 -9.111 16.263 1 70.54 1 HIS B N 1
ATOM 1839 C CA . HIS B 2 1 ? 10.304 -7.812 16.64 1 70.21 1 HIS B CA 1
ATOM 1840 C C . HIS B 2 1 ? 10.563 -7.417 18.054 1 69.32 1 HIS B C 1
ATOM 1841 O O . HIS B 2 1 ? 11.195 -6.377 18.315 1 69.52 1 HIS B O 1
ATOM 1848 N N . LYS B 2 2 ? 9.994 -8.276 18.946 1 68.08 2 LYS B N 1
ATOM 1849 C CA . LYS B 2 2 ? 10.638 -8.786 20.036 1 66.91 2 LYS B CA 1
ATOM 1850 C C . LYS B 2 2 ? 11.757 -8.052 20.661 1 64.82 2 LYS B C 1
ATOM 1851 O O . LYS B 2 2 ? 11.51 -7.058 21.371 1 64.62 2 LYS B O 1
ATOM 1857 N N . ILE B 2 3 ? 12.967 -8.615 20.422 1 63.04 3 ILE B N 1
ATOM 1858 C CA . ILE B 2 3 ? 14.169 -8.041 20.672 1 61.28 3 ILE B CA 1
ATOM 1859 C C . ILE B 2 3 ? 14.514 -6.608 20.613 1 59.34 3 ILE B C 1
ATOM 1860 O O . ILE B 2 3 ? 14.605 -5.973 21.678 1 58.54 3 ILE B O 1
ATOM 1865 N N . LEU B 2 4 ? 14.685 -6.121 19.377 1 58.66 4 LEU B N 1
ATOM 1866 C CA . LEU B 2 4 ? 14.143 -4.995 18.969 1 58.37 4 LEU B CA 1
ATOM 1867 C C . LEU B 2 4 ? 13.418 -3.921 19.647 1 58.94 4 LEU B C 1
ATOM 1868 O O . LEU B 2 4 ? 14.089 -2.969 20.085 1 58.29 4 LEU B O 1
ATOM 1881 N N . ARG B 2 6 ? 12.253 -4.493 22.723 1 62.85 6 ARG B N 1
ATOM 1882 C CA . ARG B 2 6 ? 12.905 -4.339 23.873 1 63.55 6 ARG B CA 1
ATOM 1883 C C . ARG B 2 6 ? 13.883 -3.307 24.261 1 63.51 6 ARG B C 1
ATOM 1884 O O . ARG B 2 6 ? 13.44 -2.37 24.946 1 63.32 6 ARG B O 1
ATOM 1892 N N . LEU B 2 7 ? 15.165 -3.459 23.807 1 63.56 7 LEU B N 1
ATOM 1893 C CA . LEU B 2 7 ? 15.8 -2.581 22.999 1 63.35 7 LEU B CA 1
ATOM 1894 C C . LEU B 2 7 ? 15.41 -1.181 22.816 1 63.36 7 LEU B C 1
ATOM 1895 O O . LEU B 2 7 ? 15.978 -0.38 23.581 1 63.21 7 LEU B O 1
ATOM 1900 N N . LEU B 2 8 ? 14.529 -0.892 21.834 1 63.82 8 LEU B N 1
ATOM 1901 C CA . LEU B 2 8 ? 13.744 0.194 21.739 1 64.85 8 LEU B CA 1
ATOM 1902 C C . LEU B 2 8 ? 13.264 1.046 22.83 1 67.11 8 LEU B C 1
ATOM 1903 O O . LEU B 2 8 ? 13.982 1.99 23.211 1 67.23 8 LEU B O 1
#

Foldseek 3Di:
DDPVLVVLLVQLLCLQPVLAPALVRADADEDPQCQPPADQAGQVLQVVVLVLLLSSLVSLLSSQVSRPCSVVFDPQQNLLLSLLCSQLLVLLRQLSQADVVQQWTAGRNNYIGHLRSVCRNQCPVLSVLSSVLSVLVVVLPDDSSLSSLLSNLLSLALPGPPRPDSVVSVVSNVSSLVSNQVVCCVVPVPDNPSSVSSVVSSVSSSVSVVVVLVSLVVVCVVHDDGRPPVVVSSND/DVVVVVD

Radius of gyration: 17.76 Å; Cα contacts (8 Å, |Δi|>4): 311; chains: 2; bounding box: 45×54×26 Å

InterPro domains:
  IPR000536 Nuclear hormone receptor, ligand-binding domain [PF00104] (227-399)
  IPR000536 Nuclear hormone receptor, ligand-binding domain [PS51843] (183-417)
  IPR000536 Nuclear hormone receptor, ligand-binding domain [SM00430] (230-388)
  IPR001628 Zinc finger, nuclear hormone receptor-type [PF00105] (87-155)
  IPR001628 Zinc finger, nuclear hormone receptor-type [PR00047] (88-104)
  IPR001628 Zinc finger, nuclear hormone receptor-type [PR00047] (104-119)
  IPR001628 Zinc finger, nuclear hormone receptor-type [PR00047] (137-145)
  IPR001628 Zinc finger, nuclear hormone receptor-type [PR00047] (145-153)
  IPR001628 Zinc finger, nuclear hormone receptor-type [PS00031] (88-114)
  IPR001628 Zinc finger, nuclear hormone receptor-type [PS51030] (85-160)
  IPR001628 Zinc finger, nuclear hormone receptor-type [SM00399] (85-156)
  IPR001723 Nuclear hormone receptor [PR00398] (149-159)
  IPR001723 Nuclear hormone receptor [PR00398] (231-252)
  IPR001723 Nuclear hormone receptor [PR00398] (252-268)
  IPR001723 Nuclear hormone receptor [PR00398] (319-334)
  IPR001723 Nuclear hormone receptor [PR00398] (376-393)
  IPR003078 Retinoic acid receptor [PR01292] (60-77)
  IPR003078 Retinoic acid receptor [PR01292] (154-167)
  IPR003078 Retinoic acid receptor [PR01292] (176-200)
  IPR003078 Retinoic acid receptor [PR01292] (201-217)

GO terms:
  GO:0000785 chromatin (C, IDA)
  GO:0004879 nuclear receptor activity (F, IDA)
  GO:0000978 RNA polymerase II cis-regulatory region sequence-specific DNA binding (F, IDA)
  GO:0045944 positive regulation of transcription by RNA polymerase II (P, IDA)
  GO:1990837 sequence-specific double-stranded DNA binding (F, IDA)
  GO:0000978 RNA polymerase II cis-regulatory region sequence-specific DNA binding (F, IMP)
  GO:0001217 DNA-binding transcription repressor activity (F, IMP)
  GO:1902894 negative regulation of miRNA transcription (P, IMP)
  GO:0071300 cellular response to retinoic acid (P, IMP)
  GO:0051393 alpha-actinin binding (F, IPI)
  GO:0043422 protein kinase B binding (F, IPI)
  GO:0019899 enzyme binding (F, IPI)
  GO:0005654 nucleoplasm (C, TAS)
  GO:0005515 protein binding (F, IPI)
  GO:0005886 plasma membrane (C, IDA)
  GO:0001972 retinoic acid binding (F, IDA)
  GO:0045630 positive regulation of T-helper 2 cell differentiation (P, IDA)
  GO:0032689 negative regulation of type II interferon production (P, IDA)
  GO:0032720 negative regulation of tumor necrosis factor production (P, IDA)
  GO:0032736 positive regulation of interleukin-13 production (P, IDA)

Sequence (243 aa):
LTPEVGELIEKVRKAHQETFPALCQLGKYTTNNSSEQRVSLDIDLWDKFSELSTKCIIKTVEFAKQLPGFTTLTIADQITLLKAACLDILILRICTRYTPEQDTMTFSDGLTLNRTQMHNAGFGPLTDLVFAFANQLLPLEMDDAETGLLSAICCLICGDRQDLEQPDRVDMLQEPLLEALKVYVRKRRPSRPHMFPKMLMKITDLRSISAKGAERVITLKMEIPGSMPPLIQEMLEHKILRLL

Secondary structure (DSSP, 8-state):
--HHHHHHHHHHHHHHHTT---GGGS--B---TTSSS--S--HHHHHHHHHHHHHHHHHHHHHHHTSTTGGGS-HHHHHHHHHHHHHHHHHHHHHHTEETTTTEEE-TTSBEEEHHHHIIIIIGGGHHHHHHHHHHHGGG---HHHHHHHHHHHHS-TT-TT-S-HHHHHHHHHHHHHHHHHHHHHH--S-TTHHHHHHHHHHHHHHHHHHHHHHHHHHHHHSSSPPPHHHHHHH-/-------